Protein AF-V5FWV4-F1 (afdb_monomer_lite)

Sequence (213 aa):
VLIELHLHLWDCSIDYRPLHMPIRCAITVGNFSMSSHLSAQANTSTLRFIFEECGLFLSEKAPPRNGIASSAPVDLKRDYVNVIDLGLFELSLKTNDKKSGINPHIDLRASNDILNIHTCSDSGRALMQLITYFAEDGDIISSSPATSDKTPFSSPKHQVEQQLVNVEPQDVTNLSKSEHEYINAMLTDAMKENECEEGDPETFARGGAKLFF

Foldseek 3Di:
DPDKDKDKDAFDKDWAFFLPDLKTKMKTFGIKIWMWDDDPVQQKIKIKIKTAFMWIKMFSPQHHDPSHGGPDDDDRVPGIDTFKTFGMKMWMWMAHPDPDVVDDRIDIDIDGDDIDGDDDPVVVVVVVVVVVCVVVVGRVDDPPPDPPPDDPDDDDDDDDDDDDDDDDDDDPDDDDPVRVVVVVVVVVVVPDDPDDDDDDDDDDDDDDDDDDD

pLDDT: mean 77.79, std 21.33, range [33.94, 97.69]

Structure (mmCIF, N/CA/C/O backbone):
data_AF-V5FWV4-F1
#
_entry.id   AF-V5FWV4-F1
#
loop_
_atom_site.group_PDB
_atom_site.id
_atom_site.type_symbol
_atom_site.label_atom_id
_atom_site.label_alt_id
_atom_site.label_comp_id
_atom_site.label_asym_id
_atom_site.label_entity_id
_atom_site.label_seq_id
_atom_site.pdbx_PDB_ins_code
_atom_site.Cartn_x
_atom_site.Cartn_y
_atom_site.Cartn_z
_atom_site.occupancy
_atom_site.B_iso_or_equiv
_atom_site.auth_seq_id
_atom_site.auth_comp_id
_atom_site.auth_asym_id
_atom_site.auth_atom_id
_atom_site.pdbx_PDB_model_num
ATOM 1 N N . VAL A 1 1 ? -25.159 -2.610 18.674 1.00 59.97 1 VAL A N 1
ATOM 2 C CA . VAL A 1 1 ? -24.300 -2.015 17.627 1.00 59.97 1 VAL A CA 1
ATOM 3 C C . VAL A 1 1 ? -25.155 -1.019 16.872 1.00 59.97 1 VAL A C 1
ATOM 5 O O . VAL A 1 1 ? -26.288 -1.366 16.567 1.00 59.97 1 VAL A O 1
ATOM 8 N N . LEU A 1 2 ? -24.699 0.226 16.714 1.00 71.50 2 LEU A N 1
ATOM 9 C CA . LEU A 1 2 ? -25.531 1.300 16.141 1.00 71.50 2 LEU A CA 1
ATOM 10 C C . LEU A 1 2 ? -25.197 1.557 14.665 1.00 71.50 2 LEU A C 1
ATOM 12 O O . LEU A 1 2 ? -26.092 1.855 13.885 1.00 71.50 2 LEU A O 1
ATOM 16 N N . ILE A 1 3 ? -23.930 1.390 14.278 1.00 73.44 3 ILE A N 1
ATOM 17 C CA . ILE A 1 3 ? -23.463 1.485 12.892 1.00 73.44 3 ILE A CA 1
ATOM 18 C C . ILE A 1 3 ? -22.409 0.401 12.687 1.00 73.44 3 ILE A C 1
ATOM 20 O O . ILE A 1 3 ? -21.519 0.239 13.528 1.00 73.44 3 ILE A O 1
ATOM 24 N N . GLU A 1 4 ? -22.540 -0.330 11.585 1.00 84.50 4 GLU A N 1
ATOM 25 C CA . GLU A 1 4 ? -21.633 -1.392 11.175 1.00 84.50 4 GLU A CA 1
ATOM 26 C C . GLU A 1 4 ? -21.374 -1.240 9.671 1.00 84.50 4 GLU A C 1
ATOM 28 O O . GLU A 1 4 ? -22.303 -1.289 8.866 1.00 84.50 4 GLU A O 1
ATOM 33 N N . LEU A 1 5 ? -20.123 -0.972 9.300 1.00 89.50 5 LEU A N 1
ATOM 34 C CA . LEU A 1 5 ? -19.675 -0.949 7.906 1.00 89.50 5 LEU A CA 1
ATOM 35 C C . LEU A 1 5 ? -18.862 -2.214 7.681 1.00 89.50 5 LEU A C 1
ATOM 37 O O . LEU A 1 5 ? -17.920 -2.439 8.431 1.00 89.50 5 LEU A O 1
ATOM 41 N N . HIS A 1 6 ? -19.199 -2.984 6.651 1.00 93.19 6 HIS A N 1
ATOM 42 C CA . HIS A 1 6 ? -18.408 -4.117 6.178 1.00 93.19 6 HIS A CA 1
ATOM 43 C C . HIS A 1 6 ? -18.142 -3.948 4.694 1.00 93.19 6 HIS A C 1
ATOM 45 O O . HIS A 1 6 ? -19.075 -3.775 3.910 1.00 93.19 6 HIS A O 1
ATOM 51 N N . LEU A 1 7 ? -16.875 -3.993 4.312 1.00 95.56 7 LEU A N 1
ATOM 52 C CA . LEU A 1 7 ? -16.431 -3.945 2.930 1.00 95.56 7 LEU A CA 1
ATOM 53 C C . LEU A 1 7 ? -15.443 -5.079 2.717 1.00 95.56 7 LEU A C 1
ATOM 55 O O . LEU A 1 7 ? -14.545 -5.280 3.528 1.00 95.56 7 LEU A O 1
ATOM 59 N N . HIS A 1 8 ? -15.625 -5.801 1.620 1.00 96.62 8 HIS A N 1
ATOM 60 C CA . HIS A 1 8 ? -14.767 -6.905 1.237 1.00 96.62 8 HIS A CA 1
ATOM 61 C C . HIS A 1 8 ? -14.430 -6.767 -0.244 1.00 96.62 8 HIS A C 1
ATOM 63 O O . HIS A 1 8 ? -15.331 -6.600 -1.067 1.00 96.62 8 HIS A O 1
ATOM 69 N N . LEU A 1 9 ? -13.145 -6.809 -0.574 1.00 97.19 9 LEU A N 1
ATOM 70 C CA . LEU A 1 9 ? -12.633 -6.763 -1.936 1.00 97.19 9 LEU A CA 1
ATOM 71 C C . LEU A 1 9 ? -11.755 -7.989 -2.178 1.00 97.19 9 LEU A C 1
ATOM 73 O O . LEU A 1 9 ? -11.048 -8.437 -1.279 1.00 97.19 9 LEU A O 1
ATOM 77 N N . TRP A 1 10 ? -11.802 -8.506 -3.400 1.00 97.56 10 TRP A N 1
ATOM 78 C CA . TRP A 1 10 ? -11.008 -9.648 -3.846 1.00 97.56 10 TRP A CA 1
ATOM 79 C C . TRP A 1 10 ? -10.188 -9.246 -5.064 1.00 97.56 10 TRP A C 1
ATOM 81 O O . TRP A 1 10 ? -10.662 -8.440 -5.870 1.00 97.56 10 TRP A O 1
ATOM 91 N N . ASP A 1 11 ? -8.993 -9.818 -5.194 1.00 96.38 11 ASP A N 1
ATOM 92 C CA . ASP A 1 11 ? -8.126 -9.734 -6.374 1.00 96.38 11 ASP A CA 1
ATOM 93 C C . ASP A 1 11 ? -7.984 -8.304 -6.920 1.00 96.38 11 ASP A C 1
ATOM 95 O O . ASP A 1 11 ? -8.138 -8.026 -8.112 1.00 96.38 11 ASP A O 1
ATOM 99 N N . CYS A 1 12 ? -7.735 -7.361 -6.015 1.00 95.31 12 CYS A N 1
ATOM 100 C CA . CYS A 1 12 ? -7.631 -5.951 -6.345 1.00 95.31 12 CYS A CA 1
ATOM 101 C C . CYS A 1 12 ? -6.194 -5.561 -6.670 1.00 95.31 12 CYS A C 1
ATOM 103 O O . CYS A 1 12 ? -5.229 -6.113 -6.145 1.00 95.31 12 CYS A O 1
ATOM 105 N N . SER A 1 13 ? -6.049 -4.542 -7.511 1.00 94.94 13 SER A N 1
ATOM 106 C CA . SER A 1 13 ? -4.750 -3.948 -7.799 1.00 94.94 13 SER A CA 1
ATOM 107 C C . SER A 1 13 ? -4.841 -2.434 -7.881 1.00 94.94 13 SER A C 1
ATOM 109 O O . SER A 1 13 ? -5.783 -1.901 -8.468 1.00 94.94 13 SER A O 1
ATOM 111 N N . ILE A 1 14 ? -3.835 -1.752 -7.351 1.00 94.75 14 ILE A N 1
ATOM 112 C CA . ILE A 1 14 ? -3.673 -0.304 -7.419 1.00 94.75 14 ILE A CA 1
ATOM 113 C C . ILE A 1 14 ? -2.440 -0.031 -8.278 1.00 94.75 14 ILE A C 1
ATOM 115 O O . ILE A 1 14 ? -1.333 -0.394 -7.893 1.00 94.75 14 ILE A O 1
ATOM 119 N N . ASP A 1 15 ? -2.629 0.597 -9.437 1.00 92.81 15 ASP A N 1
ATOM 120 C CA . ASP A 1 15 ? -1.539 1.071 -10.298 1.00 92.81 15 ASP A CA 1
ATOM 121 C C . ASP A 1 15 ? -1.285 2.553 -10.011 1.00 92.81 15 ASP A C 1
ATOM 123 O O . ASP A 1 15 ? -2.127 3.409 -10.290 1.00 92.81 15 ASP A O 1
ATOM 127 N N . TYR A 1 16 ? -0.127 2.847 -9.429 1.00 93.25 16 TYR A N 1
ATOM 128 C CA . TYR A 1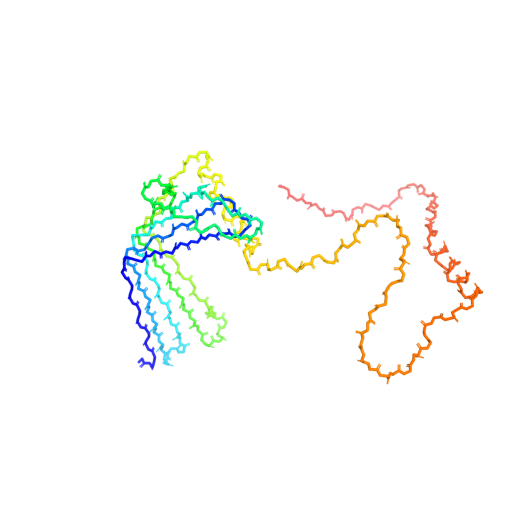 16 ? 0.313 4.188 -9.090 1.00 93.25 16 TYR A CA 1
ATOM 129 C C . TYR A 1 16 ? 1.467 4.628 -9.997 1.00 93.25 16 TYR A C 1
ATOM 131 O O . TYR A 1 16 ? 2.523 3.993 -10.084 1.00 93.25 16 TYR A O 1
ATOM 139 N N . ARG A 1 17 ? 1.261 5.759 -10.677 1.00 92.00 17 ARG A N 1
ATOM 140 C CA . ARG A 1 17 ? 2.204 6.345 -11.637 1.00 92.00 17 ARG A CA 1
ATOM 141 C C . ARG A 1 17 ? 2.580 7.763 -11.187 1.00 92.00 17 ARG A C 1
ATOM 143 O O . ARG A 1 17 ? 1.907 8.701 -11.613 1.00 92.00 17 ARG A O 1
ATOM 150 N N . PRO A 1 18 ? 3.624 7.910 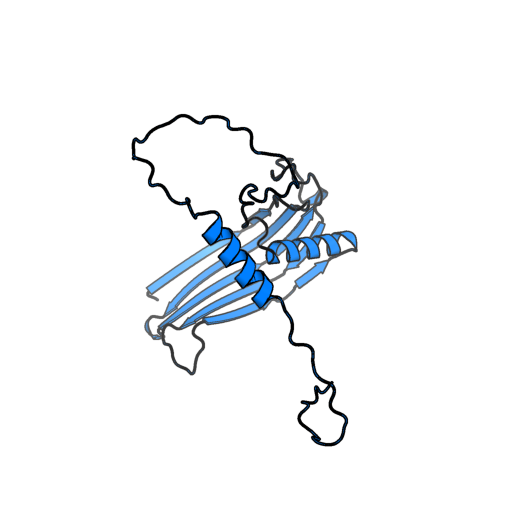-10.353 1.00 91.38 18 PRO A N 1
ATOM 151 C CA . PRO A 1 18 ? 4.125 9.205 -9.901 1.00 91.38 18 PRO A CA 1
ATOM 152 C C . PRO A 1 18 ? 4.351 10.200 -11.044 1.00 91.38 18 PRO A C 1
ATOM 154 O O . PRO A 1 18 ? 4.825 9.822 -12.123 1.00 91.38 18 PRO A O 1
ATOM 157 N N . LEU A 1 19 ? 4.074 11.483 -10.801 1.00 90.44 19 LEU A N 1
ATOM 158 C CA . LEU A 1 19 ? 4.294 12.549 -11.786 1.00 90.44 19 LEU A CA 1
ATOM 159 C C . LEU A 1 19 ? 5.750 13.025 -11.798 1.00 90.44 19 LEU A C 1
ATOM 161 O O . LEU A 1 19 ? 6.276 13.412 -12.847 1.00 90.44 19 LEU A O 1
ATOM 165 N N . HIS A 1 20 ? 6.408 12.965 -10.639 1.00 89.19 20 HIS A N 1
ATOM 166 C CA . HIS A 1 20 ? 7.731 13.554 -10.408 1.00 89.19 20 HIS A CA 1
ATOM 167 C C . HIS A 1 20 ? 8.843 12.522 -10.170 1.00 89.19 20 HIS A C 1
ATOM 169 O O . HIS A 1 20 ? 9.979 12.895 -9.884 1.00 89.19 20 HIS A O 1
ATOM 175 N N . MET A 1 21 ? 8.551 11.228 -10.328 1.00 89.44 21 MET A N 1
ATOM 176 C CA . MET A 1 21 ? 9.512 10.147 -10.107 1.00 89.44 21 MET A CA 1
ATOM 177 C C . MET A 1 21 ? 9.493 9.127 -11.256 1.00 89.44 21 MET A C 1
ATOM 179 O O . MET A 1 21 ? 8.418 8.707 -11.684 1.00 89.44 21 MET A O 1
ATOM 183 N N . PRO A 1 22 ? 10.658 8.669 -11.760 1.00 89.56 22 PRO A N 1
ATOM 184 C CA . PRO A 1 22 ? 10.742 7.708 -12.862 1.00 89.56 22 PRO A CA 1
ATOM 185 C C . PRO A 1 22 ? 10.522 6.244 -12.445 1.00 89.56 22 PRO A C 1
ATOM 187 O O . PRO A 1 22 ? 11.109 5.343 -13.037 1.00 89.56 22 PRO A O 1
ATOM 190 N N . ILE A 1 23 ? 9.678 5.999 -11.442 1.00 91.56 23 ILE A N 1
ATOM 191 C CA . ILE A 1 23 ? 9.336 4.662 -10.942 1.00 91.56 23 ILE A CA 1
ATOM 192 C C . ILE A 1 23 ? 7.818 4.546 -10.923 1.00 91.56 23 ILE A C 1
ATOM 194 O O . ILE A 1 23 ? 7.141 5.421 -10.401 1.00 91.56 23 ILE A O 1
ATOM 198 N N . ARG A 1 24 ? 7.284 3.458 -11.472 1.00 92.56 24 ARG A N 1
ATOM 199 C CA . ARG A 1 24 ? 5.890 3.048 -11.311 1.00 92.56 24 ARG A CA 1
ATOM 200 C C . ARG A 1 24 ? 5.778 2.056 -10.171 1.00 92.56 24 ARG A C 1
ATOM 202 O O . ARG A 1 24 ? 6.657 1.215 -9.986 1.00 92.56 24 ARG A O 1
ATOM 209 N N . CYS A 1 25 ? 4.665 2.131 -9.466 1.00 94.25 25 CYS A N 1
ATOM 210 C CA . CYS A 1 25 ? 4.330 1.269 -8.352 1.00 94.25 25 CYS A CA 1
ATOM 211 C C . CYS A 1 25 ? 3.020 0.555 -8.677 1.00 94.25 25 CYS A C 1
ATOM 213 O O . CYS A 1 25 ? 2.062 1.186 -9.105 1.00 94.25 25 CYS A O 1
ATOM 215 N N . ALA A 1 26 ? 2.972 -0.754 -8.480 1.00 95.69 26 ALA A N 1
ATOM 216 C CA . ALA A 1 26 ? 1.726 -1.497 -8.505 1.00 95.69 26 ALA A CA 1
ATOM 217 C C . ALA A 1 26 ? 1.594 -2.282 -7.203 1.00 95.69 26 ALA A C 1
ATOM 219 O O . ALA A 1 26 ? 2.529 -2.968 -6.792 1.00 95.69 26 ALA A O 1
ATOM 220 N N . ILE A 1 27 ? 0.440 -2.172 -6.557 1.00 96.94 27 ILE A N 1
ATOM 221 C CA . ILE A 1 27 ? 0.096 -2.951 -5.370 1.00 96.94 27 ILE A CA 1
ATOM 222 C C . ILE A 1 27 ? -0.961 -3.961 -5.779 1.00 96.94 27 ILE A C 1
ATOM 224 O O . ILE A 1 27 ? -1.973 -3.575 -6.356 1.00 96.94 27 ILE A O 1
ATOM 228 N N . THR A 1 28 ? -0.751 -5.234 -5.476 1.00 97.06 28 THR A N 1
ATOM 229 C CA . THR A 1 28 ? -1.788 -6.265 -5.577 1.00 97.06 28 THR A CA 1
ATOM 230 C C . THR A 1 28 ? -2.264 -6.631 -4.185 1.00 97.06 28 THR A C 1
ATOM 232 O O . THR A 1 28 ? -1.463 -6.654 -3.255 1.00 97.06 28 THR A O 1
ATOM 235 N N . VAL A 1 29 ? -3.553 -6.915 -4.051 1.00 97.62 29 VAL A N 1
ATOM 236 C CA . VAL A 1 29 ? -4.191 -7.331 -2.804 1.00 97.62 29 VAL A CA 1
ATOM 237 C C . VAL A 1 29 ? -5.111 -8.498 -3.129 1.00 97.62 29 VAL A C 1
ATOM 239 O O . VAL A 1 29 ? -6.114 -8.304 -3.820 1.00 97.62 29 VAL A O 1
ATOM 242 N N . GLY A 1 30 ? -4.765 -9.699 -2.663 1.00 97.50 30 GLY A N 1
ATOM 243 C CA . GLY A 1 30 ? -5.595 -10.887 -2.869 1.00 97.50 30 GLY A CA 1
ATOM 244 C C . GLY A 1 30 ? -6.926 -10.759 -2.135 1.00 97.50 30 GLY A C 1
ATOM 245 O O . GLY A 1 30 ? -7.994 -10.883 -2.736 1.00 97.50 30 GLY A O 1
ATOM 246 N N . ASN A 1 31 ? -6.870 -10.404 -0.851 1.00 97.38 31 ASN A N 1
ATOM 247 C CA . ASN A 1 31 ? -8.062 -10.184 -0.046 1.00 97.38 31 ASN A CA 1
ATOM 248 C C . ASN A 1 31 ? -7.945 -8.914 0.804 1.00 97.38 31 ASN A C 1
ATOM 250 O O . ASN A 1 31 ? -6.949 -8.694 1.493 1.00 97.38 31 ASN A O 1
ATOM 254 N N . PHE A 1 32 ? -8.977 -8.074 0.769 1.00 97.69 32 PHE A N 1
ATOM 255 C CA . PHE A 1 32 ? -9.098 -6.918 1.644 1.00 97.69 32 PHE A CA 1
ATOM 256 C C . PHE A 1 32 ? -10.448 -6.908 2.341 1.00 97.69 32 PHE A C 1
ATOM 258 O O . PHE A 1 32 ? -11.494 -6.903 1.694 1.00 97.69 32 PHE A O 1
ATOM 265 N N . SER A 1 33 ? -10.423 -6.801 3.664 1.00 97.12 33 SER A N 1
ATOM 266 C CA . SER A 1 33 ? -11.616 -6.650 4.486 1.00 97.12 33 SER A CA 1
ATOM 267 C C . SER A 1 33 ? -11.497 -5.427 5.382 1.00 97.12 33 SER A C 1
ATOM 269 O O . SER A 1 33 ? -10.488 -5.221 6.055 1.00 97.12 33 SER A O 1
ATOM 271 N N . MET A 1 34 ? -12.549 -4.618 5.418 1.00 96.50 34 MET A N 1
ATOM 272 C CA . MET A 1 34 ? -12.692 -3.487 6.323 1.00 96.50 34 MET A CA 1
ATOM 273 C C . MET A 1 34 ? -13.998 -3.629 7.099 1.00 96.50 34 MET A C 1
ATOM 275 O O . MET A 1 34 ? -15.067 -3.762 6.506 1.00 96.50 34 MET A O 1
ATOM 279 N N . SER A 1 35 ? -13.917 -3.538 8.424 1.00 95.44 35 SER A N 1
ATOM 280 C CA . SER A 1 35 ? -15.067 -3.630 9.323 1.00 95.44 35 SER A CA 1
ATOM 281 C C . SER A 1 35 ? -15.063 -2.507 10.360 1.00 95.44 35 SER A C 1
ATOM 283 O O . SER A 1 35 ? -14.019 -2.163 10.910 1.00 95.44 35 SER A O 1
ATOM 285 N N . SER A 1 36 ? -16.227 -1.920 10.636 1.00 94.19 36 SER A N 1
ATOM 286 C CA . SER A 1 36 ? -16.417 -0.891 11.665 1.00 94.19 36 SER A CA 1
ATOM 287 C C . SER A 1 36 ? -17.407 -1.365 12.718 1.00 94.19 36 SER A C 1
ATOM 289 O O . SER A 1 36 ? -18.493 -1.828 12.382 1.00 94.19 36 SER A O 1
ATOM 291 N N . HIS A 1 37 ? -17.054 -1.205 13.989 1.00 89.81 37 HIS A N 1
ATOM 292 C CA . HIS A 1 37 ? -17.896 -1.516 15.134 1.00 89.81 37 HIS A CA 1
ATOM 293 C C . HIS A 1 37 ? -18.013 -0.290 16.042 1.00 89.81 37 HIS A C 1
ATOM 295 O O . HIS A 1 37 ? -17.044 0.121 16.685 1.00 89.81 37 HIS A O 1
ATOM 301 N N . LEU A 1 38 ? -19.231 0.239 16.183 1.00 89.88 38 LEU A N 1
ATOM 302 C CA . LEU A 1 38 ? -19.539 1.297 17.148 1.00 89.88 38 LEU A CA 1
ATOM 303 C C . LEU A 1 38 ? -20.250 0.745 18.394 1.00 89.88 38 LEU A C 1
ATOM 305 O O . LEU A 1 38 ? -21.381 0.247 18.321 1.00 89.88 38 LEU A O 1
ATOM 309 N N . SER A 1 39 ? -19.607 0.889 19.557 1.00 85.88 39 SER A N 1
ATOM 310 C CA . SER A 1 39 ? -20.170 0.530 20.861 1.00 85.88 39 SER A CA 1
ATOM 311 C C . SER A 1 39 ? -20.612 1.775 21.626 1.00 85.88 39 SER A C 1
ATOM 313 O O . SER A 1 39 ? -19.804 2.478 22.236 1.00 85.88 39 SER A O 1
ATOM 315 N N . ALA A 1 40 ? -21.925 2.020 21.630 1.00 81.25 40 ALA A N 1
ATOM 316 C CA . ALA A 1 40 ? -22.533 3.137 22.351 1.00 81.25 40 ALA A CA 1
ATOM 317 C C . ALA A 1 40 ? -22.379 3.012 23.876 1.00 81.25 40 ALA A C 1
ATOM 319 O O . ALA A 1 40 ? -22.232 4.012 24.561 1.00 81.25 40 ALA A O 1
ATOM 320 N N . GLN A 1 41 ? -22.368 1.790 24.420 1.00 81.25 41 GLN A N 1
ATOM 321 C CA . GLN A 1 41 ? -22.210 1.571 25.862 1.00 81.25 41 GLN A CA 1
ATOM 322 C C . GLN A 1 41 ? -20.784 1.880 26.336 1.00 81.25 41 GLN A C 1
ATOM 324 O O . GLN A 1 41 ? -20.586 2.414 27.427 1.00 81.25 41 GLN A O 1
ATOM 329 N N . ALA A 1 42 ? -19.787 1.544 25.514 1.00 81.31 42 ALA A N 1
ATOM 330 C CA . ALA A 1 42 ? -18.386 1.797 25.823 1.00 81.31 42 ALA A CA 1
ATOM 331 C C . ALA A 1 42 ? -17.915 3.198 25.392 1.00 81.31 42 ALA A C 1
ATOM 333 O O . ALA A 1 42 ? -16.813 3.586 25.770 1.00 81.31 42 ALA A O 1
ATOM 334 N N . ASN A 1 43 ? -18.722 3.963 24.641 1.00 85.44 43 ASN A N 1
ATOM 335 C CA . ASN A 1 43 ? -18.306 5.192 23.951 1.00 85.44 43 ASN A CA 1
ATOM 336 C C . ASN A 1 43 ? -17.036 4.983 23.100 1.00 85.44 43 ASN A C 1
ATOM 338 O O . ASN A 1 43 ? -16.151 5.839 23.047 1.00 85.44 43 ASN A O 1
ATOM 342 N N . THR A 1 44 ? -16.927 3.817 22.456 1.00 88.44 44 THR A N 1
ATOM 343 C CA . THR A 1 44 ? -15.773 3.468 21.620 1.00 88.44 44 THR A CA 1
ATOM 344 C C . THR A 1 44 ? -16.198 3.089 20.216 1.00 88.44 44 THR A C 1
ATOM 346 O O . THR A 1 44 ? -17.161 2.340 20.036 1.00 88.44 44 THR A O 1
ATOM 349 N N . SER A 1 45 ? -15.416 3.535 19.241 1.00 91.50 45 SER A N 1
ATOM 350 C CA . SER A 1 45 ? -15.477 3.081 17.854 1.00 91.50 45 SER A CA 1
ATOM 351 C C . SER A 1 45 ? -14.248 2.233 17.551 1.00 91.50 45 SER A C 1
ATOM 353 O O . SER A 1 45 ? -13.170 2.507 18.077 1.00 91.50 45 SER A O 1
ATOM 355 N N . THR A 1 46 ? -14.386 1.179 16.758 1.00 93.00 46 THR A N 1
ATOM 356 C CA . THR A 1 46 ? -13.266 0.348 16.305 1.00 93.00 46 THR A CA 1
ATOM 357 C C . THR A 1 46 ? -13.390 0.107 14.813 1.00 93.00 46 THR A C 1
ATOM 359 O O . THR A 1 46 ? -14.421 -0.375 14.360 1.00 93.00 46 THR A O 1
ATOM 362 N N . LEU A 1 47 ? -12.346 0.437 14.062 1.00 95.31 47 LEU A N 1
ATOM 363 C CA . LEU A 1 47 ? -12.227 0.201 12.631 1.00 95.31 47 LEU A CA 1
ATOM 364 C C . LEU A 1 47 ? -11.084 -0.788 12.408 1.00 95.31 47 LEU A C 1
ATOM 366 O O . LEU A 1 47 ? -9.968 -0.543 12.856 1.00 95.31 47 LEU A O 1
ATOM 370 N N . ARG A 1 48 ? -11.363 -1.912 11.756 1.00 95.62 48 ARG A N 1
ATOM 371 C CA . ARG A 1 48 ? -10.405 -2.991 11.518 1.00 95.62 48 ARG A CA 1
ATOM 372 C C . ARG A 1 48 ? -10.249 -3.217 10.024 1.00 95.62 48 ARG A C 1
ATOM 374 O O . ARG A 1 48 ? -11.242 -3.392 9.324 1.00 95.62 48 ARG A O 1
ATOM 381 N N . PHE A 1 49 ? -9.007 -3.252 9.574 1.00 97.44 49 PHE A N 1
ATOM 382 C CA . PHE A 1 49 ? -8.592 -3.563 8.217 1.00 97.44 49 PHE A CA 1
ATOM 383 C C . PHE A 1 49 ? -7.781 -4.851 8.237 1.00 97.44 49 PHE A C 1
ATOM 385 O O . PHE A 1 49 ? -6.949 -5.044 9.124 1.00 97.44 49 PHE A O 1
ATOM 392 N N . ILE A 1 50 ? -8.020 -5.715 7.263 1.00 97.44 50 ILE A N 1
ATOM 393 C CA . ILE A 1 50 ? -7.272 -6.945 7.039 1.00 97.44 50 ILE A CA 1
ATOM 394 C C . ILE A 1 50 ? -6.876 -6.960 5.571 1.00 97.44 50 ILE A C 1
ATOM 396 O O . ILE A 1 50 ? -7.725 -6.781 4.700 1.00 97.44 50 ILE A O 1
ATOM 400 N N . PHE A 1 51 ? -5.592 -7.156 5.327 1.00 97.69 51 PHE A N 1
ATOM 401 C CA . PHE A 1 51 ? -4.997 -7.301 4.013 1.00 97.69 51 PHE A CA 1
ATOM 402 C C . PHE A 1 51 ? -4.326 -8.670 3.955 1.00 97.69 51 PHE A C 1
ATOM 404 O O . PHE A 1 51 ? -3.509 -8.979 4.825 1.00 97.69 51 PHE A O 1
ATOM 411 N N . GLU A 1 52 ? -4.660 -9.473 2.952 1.00 97.31 52 GLU A N 1
ATOM 412 C CA . GLU A 1 52 ? -4.073 -10.793 2.728 1.00 97.31 52 GLU A CA 1
ATOM 413 C C . GLU A 1 52 ? -3.474 -10.872 1.323 1.00 97.31 52 GLU A C 1
ATOM 415 O O . GLU A 1 52 ? -4.045 -10.337 0.366 1.00 97.31 52 GLU A O 1
ATOM 420 N N . GLU A 1 53 ? -2.342 -11.569 1.217 1.00 96.69 53 GLU A N 1
ATOM 421 C CA . GLU A 1 53 ? -1.646 -11.854 -0.042 1.00 96.69 53 GLU A CA 1
ATOM 422 C C . GLU A 1 53 ? -1.356 -10.568 -0.836 1.00 96.69 53 GLU A C 1
ATOM 424 O O . GLU A 1 53 ? -1.781 -10.378 -1.981 1.00 96.69 53 GLU A O 1
ATOM 429 N N . CYS A 1 54 ? -0.658 -9.636 -0.188 1.00 97.38 54 CYS A N 1
ATOM 430 C CA . CYS A 1 54 ? -0.319 -8.344 -0.765 1.00 97.38 54 CYS A CA 1
ATOM 431 C C . CYS A 1 54 ? 1.069 -8.353 -1.403 1.00 97.38 54 CYS A C 1
ATOM 433 O O . CYS A 1 54 ? 2.028 -8.848 -0.820 1.00 97.38 54 CYS A O 1
ATOM 435 N N . GLY A 1 55 ? 1.205 -7.704 -2.557 1.00 96.88 55 GLY A N 1
ATOM 436 C CA . GLY A 1 55 ? 2.487 -7.545 -3.242 1.00 96.88 55 GLY A CA 1
ATOM 437 C C . GLY A 1 55 ? 2.736 -6.103 -3.665 1.00 96.88 55 GLY A C 1
ATOM 438 O O . GLY A 1 55 ? 1.831 -5.453 -4.182 1.00 96.88 55 GLY A O 1
ATOM 439 N N . LEU A 1 56 ? 3.962 -5.609 -3.481 1.00 97.44 56 LEU A N 1
ATOM 440 C CA . LEU A 1 56 ? 4.444 -4.341 -4.028 1.00 97.44 56 LEU A CA 1
ATOM 441 C C . LEU A 1 56 ? 5.405 -4.612 -5.178 1.00 97.44 56 LEU A C 1
ATOM 443 O O . LEU A 1 56 ? 6.445 -5.253 -5.017 1.00 97.44 56 LEU A O 1
ATOM 447 N N . PHE A 1 57 ? 5.087 -4.036 -6.324 1.00 97.06 57 PHE A N 1
ATOM 448 C CA . PHE A 1 57 ? 5.817 -4.203 -7.562 1.00 97.06 57 PHE A CA 1
ATOM 449 C C . PHE A 1 57 ? 6.333 -2.852 -8.037 1.00 97.06 57 PHE A C 1
ATOM 451 O O . PHE A 1 57 ? 5.573 -1.887 -8.113 1.00 97.06 57 PHE A O 1
ATOM 458 N N . LEU A 1 58 ? 7.609 -2.788 -8.416 1.00 96.25 58 LEU A N 1
ATOM 459 C CA . LEU A 1 58 ? 8.229 -1.578 -8.958 1.00 96.25 58 LEU A CA 1
ATOM 460 C C . LEU A 1 58 ? 8.657 -1.776 -10.409 1.00 96.25 58 LEU A C 1
ATOM 462 O O . LEU A 1 58 ? 9.113 -2.854 -10.791 1.00 96.25 58 LEU A O 1
ATOM 466 N N . SER A 1 59 ? 8.546 -0.719 -11.209 1.00 94.00 59 SER A N 1
ATOM 467 C CA . SER A 1 59 ? 9.031 -0.694 -12.588 1.00 94.00 59 SER A CA 1
ATOM 468 C C . SER A 1 59 ? 9.632 0.659 -12.940 1.00 94.00 59 SER A C 1
ATOM 470 O O . SER A 1 59 ? 9.028 1.695 -12.692 1.00 94.00 59 SER A O 1
ATOM 472 N N . GLU A 1 60 ? 10.788 0.663 -13.596 1.00 91.19 60 GLU A N 1
ATOM 473 C CA . GLU A 1 60 ? 11.373 1.871 -14.200 1.00 91.19 60 GLU A CA 1
ATOM 474 C C . GLU A 1 60 ? 10.931 2.051 -15.671 1.00 91.19 60 GLU A C 1
ATOM 476 O O . GLU A 1 60 ? 11.453 2.891 -16.410 1.00 91.19 60 GLU A O 1
ATOM 481 N N . LYS A 1 61 ? 9.977 1.239 -16.156 1.00 86.00 61 LYS A N 1
ATOM 482 C CA . LYS A 1 61 ? 9.506 1.313 -17.542 1.00 86.00 61 LYS A CA 1
ATOM 483 C C . LYS A 1 61 ? 8.608 2.522 -17.763 1.00 86.00 61 LYS A C 1
ATOM 485 O O . LYS A 1 61 ? 7.714 2.827 -16.977 1.00 86.00 61 LYS A O 1
ATOM 490 N N . ALA A 1 62 ? 8.807 3.148 -18.923 1.00 82.88 62 ALA A N 1
ATOM 491 C CA . ALA A 1 62 ? 7.998 4.254 -19.417 1.00 82.88 62 ALA A CA 1
ATOM 492 C C . ALA A 1 62 ? 7.800 5.354 -18.347 1.00 82.88 62 ALA A C 1
ATOM 494 O O . ALA A 1 62 ? 6.670 5.543 -17.882 1.00 82.88 62 ALA A O 1
ATOM 495 N N . PRO A 1 63 ? 8.886 6.062 -17.970 1.00 85.00 63 PRO A N 1
ATOM 496 C CA . PRO A 1 63 ? 8.857 7.109 -16.951 1.00 85.00 63 PRO A CA 1
ATOM 497 C C . PRO A 1 63 ? 7.938 8.276 -17.355 1.00 85.00 63 PRO A C 1
ATOM 499 O O . PRO A 1 63 ? 7.645 8.439 -18.550 1.00 85.00 63 PRO A O 1
ATOM 502 N N . PRO A 1 64 ? 7.478 9.091 -16.387 1.00 85.38 64 PRO A N 1
ATOM 503 C CA . PRO A 1 64 ? 6.713 10.297 -16.667 1.00 85.38 64 PRO A CA 1
ATOM 504 C C . PRO A 1 64 ? 7.533 11.279 -17.513 1.00 85.38 64 PRO A C 1
ATOM 506 O O . PRO A 1 64 ? 8.767 11.265 -17.517 1.00 85.38 64 PRO A O 1
ATOM 509 N N . ARG A 1 65 ? 6.837 12.137 -18.262 1.00 83.00 65 ARG A N 1
ATOM 510 C CA . ARG A 1 65 ? 7.451 13.164 -19.117 1.00 83.00 65 ARG A CA 1
ATOM 511 C C . ARG A 1 65 ? 6.840 14.516 -18.803 1.00 83.00 65 ARG A C 1
ATOM 513 O O . ARG A 1 65 ? 5.628 14.660 -18.888 1.00 83.00 65 ARG A O 1
ATOM 520 N N . ASN A 1 66 ? 7.676 15.500 -18.478 1.00 83.38 66 ASN A N 1
ATOM 521 C CA . ASN A 1 66 ? 7.254 16.873 -18.177 1.00 83.38 66 ASN A CA 1
ATOM 522 C C . ASN A 1 66 ? 6.142 16.950 -17.107 1.00 83.38 66 ASN A C 1
ATOM 524 O O . ASN A 1 66 ? 5.185 17.697 -17.272 1.00 83.38 66 ASN A O 1
ATOM 528 N N . GLY A 1 67 ? 6.235 16.138 -16.046 1.00 80.88 67 GLY A N 1
ATOM 529 C CA . GLY A 1 67 ? 5.216 16.084 -14.988 1.00 80.88 67 GLY A CA 1
ATOM 530 C C . GLY A 1 67 ? 3.916 15.378 -15.386 1.00 80.88 67 GLY A C 1
ATOM 531 O O . GLY A 1 67 ? 2.940 15.440 -14.651 1.00 80.88 67 GLY A O 1
ATOM 532 N N . ILE A 1 68 ? 3.878 14.710 -16.543 1.00 83.25 68 ILE A N 1
ATOM 533 C CA . ILE A 1 68 ? 2.726 13.930 -16.999 1.00 83.25 68 ILE A CA 1
ATOM 534 C C . ILE A 1 68 ? 3.028 12.447 -16.791 1.00 83.25 68 ILE A C 1
ATOM 536 O O . ILE A 1 68 ? 4.004 11.919 -17.342 1.00 83.25 68 ILE A O 1
ATOM 540 N N . ALA A 1 69 ? 2.164 11.766 -16.032 1.00 84.62 69 ALA A N 1
ATOM 541 C CA . ALA A 1 69 ? 2.211 10.319 -15.869 1.00 84.62 69 ALA A CA 1
ATOM 542 C C . ALA A 1 69 ? 2.148 9.622 -17.232 1.00 84.62 69 ALA A C 1
ATOM 544 O O . ALA A 1 69 ? 1.345 9.949 -18.109 1.00 84.62 69 ALA A O 1
ATOM 545 N N . SER A 1 70 ? 2.996 8.619 -17.418 1.00 85.06 70 SER A N 1
ATOM 546 C CA . SER A 1 70 ? 3.033 7.898 -18.681 1.00 85.06 70 SER A CA 1
ATOM 547 C C . SER A 1 70 ? 1.829 6.963 -18.823 1.00 85.06 70 SER A C 1
ATOM 549 O O . SER A 1 70 ? 1.540 6.144 -17.951 1.00 85.06 70 SER A O 1
ATOM 551 N N . SER A 1 71 ? 1.138 7.055 -19.961 1.00 85.00 71 SER A N 1
ATOM 552 C CA . SER A 1 71 ? -0.016 6.207 -20.299 1.00 85.00 71 SER A CA 1
ATOM 553 C C . SER A 1 71 ? 0.389 4.873 -20.949 1.00 85.00 71 SER A C 1
ATOM 555 O O . SER A 1 71 ? -0.459 4.023 -21.200 1.00 85.00 71 SER A O 1
ATOM 557 N N . ALA A 1 72 ? 1.688 4.658 -21.201 1.00 85.62 72 ALA A N 1
ATOM 558 C CA . ALA A 1 72 ? 2.159 3.465 -21.901 1.00 85.62 72 ALA A CA 1
ATOM 559 C C . ALA A 1 72 ? 1.701 2.169 -21.199 1.00 85.62 72 ALA A C 1
ATOM 561 O O . ALA A 1 72 ? 1.809 2.095 -19.963 1.00 85.62 72 ALA A O 1
ATOM 562 N N . PRO A 1 73 ? 1.216 1.170 -21.966 1.00 82.94 73 PRO A N 1
ATOM 563 C CA . PRO A 1 73 ? 0.833 -0.120 -21.417 1.00 82.94 73 PRO A CA 1
ATOM 564 C C . PRO A 1 73 ? 2.073 -0.824 -20.870 1.00 82.94 73 PRO A C 1
ATOM 566 O O . PRO A 1 73 ? 3.143 -0.778 -21.478 1.00 82.94 73 PRO A O 1
ATOM 569 N N . VAL A 1 74 ? 1.915 -1.453 -19.714 1.00 83.81 74 VAL A N 1
ATOM 570 C CA . VAL A 1 74 ? 2.958 -2.208 -19.018 1.00 83.81 74 VAL A CA 1
ATOM 571 C C . VAL A 1 74 ? 2.357 -3.513 -18.519 1.00 83.81 74 VAL A C 1
ATOM 573 O O . VAL A 1 74 ? 1.186 -3.556 -18.142 1.00 83.81 74 VAL A O 1
ATOM 576 N N . ASP A 1 75 ? 3.146 -4.578 -18.557 1.00 88.31 75 ASP A N 1
ATOM 577 C CA . ASP A 1 75 ? 2.748 -5.910 -18.116 1.00 88.31 75 ASP A CA 1
ATOM 578 C C . ASP A 1 75 ? 3.352 -6.189 -16.734 1.00 88.31 75 ASP A C 1
ATOM 580 O O . ASP A 1 75 ? 4.573 -6.225 -16.579 1.00 88.31 75 ASP A O 1
ATOM 584 N N . LEU A 1 76 ? 2.505 -6.419 -15.726 1.00 87.25 76 LEU A N 1
ATOM 585 C CA . LEU A 1 76 ? 2.944 -6.645 -14.345 1.00 87.25 76 LEU A CA 1
ATOM 586 C C . LEU A 1 76 ? 3.913 -7.833 -14.208 1.00 87.25 76 LEU A C 1
ATOM 588 O O . LEU A 1 76 ? 4.819 -7.792 -13.384 1.00 87.25 76 LEU A O 1
ATOM 592 N N . LYS A 1 77 ? 3.769 -8.882 -15.027 1.00 89.00 77 LYS A N 1
ATOM 593 C CA . LYS A 1 77 ? 4.628 -10.075 -14.957 1.00 89.00 77 LYS A CA 1
ATOM 594 C C . LYS A 1 77 ? 5.986 -9.868 -15.617 1.00 89.00 77 LYS A C 1
ATOM 596 O O . LYS A 1 77 ? 6.930 -10.581 -15.293 1.00 89.00 77 LYS A O 1
ATOM 601 N N . ARG A 1 78 ? 6.072 -8.966 -16.597 1.00 91.44 78 ARG A N 1
ATOM 602 C CA . ARG A 1 78 ? 7.268 -8.799 -17.439 1.00 91.44 78 ARG A CA 1
ATOM 603 C C . ARG A 1 78 ? 8.060 -7.544 -17.118 1.00 91.44 78 ARG A C 1
ATOM 605 O O . ARG A 1 78 ? 9.281 -7.555 -17.237 1.00 91.44 78 ARG A O 1
ATOM 612 N N . ASP A 1 79 ? 7.361 -6.471 -16.774 1.00 92.62 79 ASP A N 1
ATOM 613 C CA . ASP A 1 79 ? 7.927 -5.131 -16.666 1.00 92.62 79 ASP A CA 1
ATOM 614 C C . ASP A 1 79 ? 8.167 -4.698 -15.219 1.00 92.62 79 ASP A C 1
ATOM 616 O O . ASP A 1 79 ? 8.853 -3.695 -15.008 1.00 92.62 79 ASP A O 1
ATOM 620 N N . TYR A 1 80 ? 7.633 -5.428 -14.237 1.00 94.62 80 TYR A N 1
ATOM 621 C CA . TYR A 1 80 ? 7.779 -5.112 -12.821 1.00 94.62 80 TYR A CA 1
ATOM 622 C C . TYR A 1 80 ? 8.578 -6.171 -12.061 1.00 94.62 80 TYR A C 1
ATOM 624 O O . TYR A 1 80 ? 8.598 -7.350 -12.410 1.00 94.62 80 TYR A O 1
ATOM 632 N N . VAL A 1 81 ? 9.199 -5.731 -10.970 1.00 96.00 81 VAL A N 1
ATOM 633 C CA . VAL A 1 81 ? 9.879 -6.577 -9.989 1.00 96.00 81 VAL A CA 1
ATOM 634 C C . VAL A 1 81 ? 9.112 -6.498 -8.674 1.00 96.00 81 VAL A C 1
ATOM 636 O O . VAL A 1 81 ? 8.862 -5.398 -8.182 1.00 96.00 81 VAL A O 1
ATOM 639 N N . ASN A 1 82 ? 8.744 -7.649 -8.104 1.00 96.25 82 ASN A N 1
ATOM 640 C CA . ASN A 1 82 ? 8.195 -7.709 -6.749 1.00 96.25 82 ASN A CA 1
ATOM 641 C C . ASN A 1 82 ? 9.309 -7.382 -5.746 1.00 96.25 82 ASN A C 1
ATOM 643 O O . ASN A 1 82 ? 10.346 -8.045 -5.743 1.00 96.25 82 ASN A O 1
ATOM 647 N N . VAL A 1 83 ? 9.088 -6.357 -4.925 1.00 97.69 83 VAL A N 1
ATOM 648 C CA . VAL A 1 83 ? 10.030 -5.918 -3.890 1.00 97.69 83 VAL A CA 1
ATOM 649 C C . VAL A 1 83 ? 9.521 -6.135 -2.472 1.00 97.69 83 VAL A C 1
ATOM 651 O O . VAL A 1 83 ? 10.345 -6.222 -1.563 1.00 97.69 83 VAL A O 1
ATOM 654 N N . ILE A 1 84 ? 8.204 -6.218 -2.271 1.00 97.44 84 ILE A N 1
ATOM 655 C CA . ILE A 1 84 ? 7.593 -6.536 -0.979 1.00 97.44 84 ILE A CA 1
ATOM 656 C C . ILE A 1 84 ? 6.490 -7.559 -1.205 1.00 97.44 84 ILE A C 1
ATOM 658 O O . ILE A 1 84 ? 5.602 -7.342 -2.024 1.00 97.44 84 ILE A O 1
ATOM 662 N N . ASP A 1 85 ? 6.526 -8.625 -0.424 1.00 97.00 85 ASP A N 1
ATOM 663 C CA . ASP A 1 85 ? 5.493 -9.646 -0.352 1.00 97.00 85 ASP A CA 1
ATOM 664 C C . ASP A 1 85 ? 5.004 -9.744 1.099 1.00 97.00 85 ASP A C 1
ATOM 666 O O . ASP A 1 85 ? 5.799 -9.821 2.040 1.00 97.00 85 ASP A O 1
ATOM 670 N N . LEU A 1 86 ? 3.695 -9.643 1.291 1.00 97.00 86 LEU A N 1
ATOM 671 C CA . LEU A 1 86 ? 3.046 -9.512 2.587 1.00 97.00 86 LEU A CA 1
ATOM 672 C C . LEU A 1 86 ? 1.948 -10.569 2.708 1.00 97.00 86 LEU A C 1
ATOM 674 O O . LEU A 1 86 ? 1.045 -10.639 1.879 1.00 97.00 86 LEU A O 1
ATOM 678 N N . GLY A 1 87 ? 2.029 -11.373 3.769 1.00 96.75 87 GLY A N 1
ATOM 679 C CA . GLY A 1 87 ? 1.104 -12.479 4.015 1.00 96.75 87 GLY A CA 1
ATOM 680 C C . GLY A 1 87 ? -0.238 -12.006 4.564 1.00 96.75 87 GLY A C 1
ATOM 681 O O . GLY A 1 87 ? -1.219 -11.946 3.834 1.00 96.75 87 GLY A O 1
ATOM 682 N N . LEU A 1 88 ? -0.276 -11.665 5.853 1.00 96.88 88 LEU A N 1
ATOM 683 C CA . LEU A 1 88 ? -1.469 -11.187 6.555 1.00 96.88 88 LEU A CA 1
ATOM 684 C C . LEU A 1 88 ? -1.110 -9.939 7.355 1.00 96.88 88 LEU A C 1
ATOM 686 O O . LEU A 1 88 ? -0.325 -10.019 8.298 1.00 96.88 88 LEU A O 1
ATOM 690 N N . PHE A 1 89 ? -1.727 -8.809 7.023 1.00 97.44 89 PHE A N 1
ATOM 691 C CA . PHE A 1 89 ? -1.589 -7.558 7.756 1.00 97.44 89 PHE A CA 1
ATOM 692 C C . PHE A 1 89 ? -2.935 -7.108 8.305 1.00 97.44 89 PHE A C 1
ATOM 694 O O . PHE A 1 89 ? -3.892 -6.883 7.567 1.00 97.44 89 PHE A O 1
ATOM 701 N N . GLU A 1 90 ? -2.993 -6.949 9.620 1.00 97.38 90 GLU A N 1
ATOM 702 C CA . GLU A 1 90 ? -4.149 -6.431 10.332 1.00 97.38 90 GLU A CA 1
ATOM 703 C C . GLU A 1 90 ? -3.823 -5.053 10.909 1.00 97.38 90 GLU A C 1
ATOM 705 O O . GLU A 1 90 ? -2.813 -4.873 11.589 1.00 97.38 90 GLU A O 1
ATOM 710 N N . LEU A 1 91 ? -4.722 -4.096 10.690 1.00 97.25 91 LEU A N 1
ATOM 711 C CA . LEU A 1 91 ? -4.695 -2.774 11.303 1.00 97.25 91 LEU A CA 1
ATOM 712 C C . LEU A 1 91 ? -6.012 -2.538 12.043 1.00 97.25 91 LEU A C 1
ATOM 714 O O . LEU A 1 91 ? -7.083 -2.591 11.450 1.00 97.25 91 LEU A O 1
ATOM 718 N N . SER A 1 92 ? -5.944 -2.237 13.334 1.00 96.50 92 SER A N 1
ATOM 719 C CA . SER A 1 92 ? -7.090 -1.922 14.181 1.00 96.50 92 SER A CA 1
ATOM 720 C C . SER A 1 92 ? -6.930 -0.529 14.773 1.00 96.50 92 SER A C 1
ATOM 722 O O . SER A 1 92 ? -5.960 -0.238 15.470 1.00 96.50 92 SER A O 1
ATOM 724 N N . LEU A 1 93 ? -7.893 0.337 14.486 1.00 95.62 93 LEU A N 1
ATOM 725 C CA . LEU A 1 93 ? -7.991 1.695 14.989 1.00 95.62 93 LEU A CA 1
ATOM 726 C C . LEU A 1 93 ? -9.165 1.772 15.956 1.00 95.62 93 LEU A C 1
ATOM 728 O O . LEU A 1 93 ? -10.324 1.698 15.551 1.00 95.62 93 LEU A O 1
ATOM 732 N N . LYS A 1 94 ? -8.875 1.960 17.238 1.00 93.50 94 LYS A N 1
ATOM 733 C CA . LYS A 1 94 ? -9.881 2.150 18.275 1.00 93.50 94 LYS A CA 1
ATOM 734 C C . LYS A 1 94 ? -9.869 3.592 18.758 1.00 93.50 94 LYS A C 1
ATOM 736 O O . LYS A 1 94 ? -8.866 4.079 19.266 1.00 93.50 94 LYS A O 1
ATOM 741 N N . THR A 1 95 ? -11.011 4.256 18.665 1.00 92.31 95 THR A N 1
ATOM 742 C CA . THR A 1 95 ? -11.205 5.614 19.178 1.00 92.31 95 THR A CA 1
ATOM 743 C C . THR A 1 95 ? -12.088 5.574 20.417 1.00 92.31 95 THR A C 1
ATOM 745 O O . THR A 1 95 ? -13.106 4.879 20.439 1.00 92.31 95 THR A O 1
ATOM 748 N N . ASN A 1 96 ? -11.707 6.320 21.450 1.00 88.88 96 ASN A N 1
ATOM 749 C CA . ASN A 1 96 ? -12.473 6.479 22.681 1.00 88.88 96 ASN A CA 1
ATOM 750 C C . ASN A 1 96 ? -12.950 7.924 22.810 1.00 88.88 96 ASN A C 1
ATOM 752 O O . ASN A 1 96 ? -12.138 8.835 22.932 1.00 88.88 96 ASN A O 1
ATOM 756 N N . ASP A 1 97 ? -14.260 8.138 22.814 1.00 80.19 97 ASP A N 1
ATOM 757 C CA . ASP A 1 97 ? -14.858 9.475 22.872 1.00 80.19 97 ASP A CA 1
ATOM 758 C C . ASP A 1 97 ? -14.648 10.152 24.244 1.00 80.19 97 ASP A C 1
ATOM 760 O O . ASP A 1 97 ? -14.554 11.373 24.374 1.00 80.19 97 ASP A O 1
ATOM 764 N N . LYS A 1 98 ? -14.470 9.359 25.308 1.00 76.44 98 LYS A N 1
ATOM 765 C CA . LYS A 1 98 ? -14.190 9.901 26.639 1.00 76.44 98 LYS A CA 1
ATOM 766 C C . LYS A 1 98 ? -12.709 10.251 26.756 1.00 76.44 98 LYS A C 1
ATOM 768 O O . LYS A 1 98 ? -11.862 9.362 26.829 1.00 76.44 98 LYS A O 1
ATOM 773 N N . LYS A 1 99 ? -12.408 11.547 26.908 1.00 68.94 99 LYS A N 1
ATOM 774 C CA . LYS A 1 99 ? -11.110 12.051 27.395 1.00 68.94 99 LYS A CA 1
ATOM 775 C C . LYS A 1 99 ? -10.916 11.670 28.868 1.00 68.94 99 LYS A C 1
ATOM 777 O O . LYS A 1 99 ? -10.999 12.501 29.766 1.00 68.94 99 LYS A O 1
ATOM 782 N N . SER A 1 100 ? -10.723 10.386 29.131 1.00 65.38 100 SER A N 1
ATOM 783 C CA . SER A 1 100 ? -10.231 9.902 30.414 1.00 65.38 100 SER A CA 1
ATOM 784 C C . SER A 1 100 ? -8.711 9.934 30.345 1.00 65.38 100 SER A C 1
ATOM 786 O O . SER A 1 100 ? -8.146 9.313 29.454 1.00 65.38 100 SER A O 1
ATOM 788 N N . GLY A 1 101 ? -8.035 10.605 31.280 1.00 69.12 101 GLY A N 1
ATOM 789 C CA . GLY A 1 101 ? -6.563 10.628 31.337 1.00 69.12 101 GLY A CA 1
ATOM 790 C C . GLY A 1 101 ? -5.899 9.251 31.523 1.00 69.12 101 GLY A C 1
ATOM 791 O O . GLY A 1 101 ? -4.681 9.178 31.604 1.00 69.12 101 GLY A O 1
ATOM 792 N N . ILE A 1 102 ? -6.690 8.175 31.608 1.00 78.94 102 ILE A N 1
ATOM 793 C CA . ILE A 1 102 ? -6.252 6.787 31.776 1.00 78.94 102 ILE A CA 1
ATOM 794 C C . ILE A 1 102 ? -6.118 6.067 30.422 1.00 78.94 102 ILE A C 1
ATOM 796 O O . ILE A 1 102 ? -5.256 5.207 30.279 1.00 78.94 102 ILE A O 1
ATOM 800 N N . ASN A 1 103 ? -6.947 6.408 29.426 1.00 79.62 103 ASN A N 1
ATOM 801 C CA . ASN A 1 103 ? -6.973 5.721 28.131 1.00 79.62 103 ASN A CA 1
ATOM 802 C C . ASN A 1 103 ? -6.635 6.691 26.992 1.00 79.62 103 ASN A C 1
ATOM 804 O O . ASN A 1 103 ? -7.143 7.815 26.989 1.00 79.62 103 ASN A O 1
ATOM 808 N N . PRO A 1 104 ? -5.845 6.269 25.989 1.00 87.75 104 PRO A N 1
ATOM 809 C CA . PRO A 1 104 ? -5.593 7.103 24.826 1.00 87.75 104 PRO A CA 1
ATOM 810 C C . PRO A 1 104 ? -6.895 7.340 24.051 1.00 87.75 104 PRO A C 1
ATOM 812 O O . PRO A 1 104 ? -7.762 6.467 23.961 1.00 87.75 104 PRO A O 1
ATOM 815 N N . HIS A 1 105 ? -7.026 8.536 23.475 1.00 89.31 105 HIS A N 1
ATOM 816 C CA . HIS A 1 105 ? -8.158 8.869 22.608 1.00 89.31 105 HIS A CA 1
ATOM 817 C C . HIS A 1 105 ? -8.163 8.007 21.339 1.00 89.31 105 HIS A C 1
ATOM 819 O O . HIS A 1 105 ? -9.228 7.647 20.846 1.00 89.31 105 HIS A O 1
ATOM 825 N N . ILE A 1 106 ? -6.973 7.651 20.847 1.00 91.81 106 ILE A N 1
ATOM 826 C CA . ILE A 1 106 ? -6.750 6.805 19.677 1.00 91.81 106 ILE A CA 1
ATOM 827 C C . ILE A 1 106 ? -5.758 5.699 20.066 1.00 91.81 106 ILE A C 1
ATOM 829 O O . ILE A 1 106 ? -4.643 5.994 20.487 1.00 91.81 106 ILE A O 1
ATOM 833 N N . ASP A 1 107 ? -6.169 4.440 19.931 1.00 93.06 107 ASP A N 1
ATOM 834 C CA . ASP A 1 107 ? -5.348 3.231 20.073 1.00 93.06 107 ASP A CA 1
ATOM 835 C C . ASP A 1 107 ? -5.241 2.583 18.686 1.00 93.06 107 ASP A C 1
ATOM 837 O O . ASP A 1 107 ? -6.236 2.092 18.149 1.00 93.06 107 ASP A O 1
ATOM 841 N N . LEU A 1 108 ? -4.053 2.654 18.083 1.00 95.25 108 LEU A N 1
ATOM 842 C CA . LEU A 1 108 ? -3.752 2.053 16.788 1.00 95.25 108 LEU A CA 1
ATOM 843 C C . LEU A 1 108 ? -2.877 0.825 17.010 1.00 95.25 108 LEU A C 1
ATOM 845 O O . LEU A 1 108 ? -1.799 0.912 17.597 1.00 95.25 108 LEU A O 1
ATOM 849 N N . ARG A 1 109 ? -3.333 -0.315 16.503 1.00 95.62 109 ARG A N 1
ATOM 850 C CA . ARG A 1 109 ? -2.621 -1.588 16.571 1.00 95.62 109 ARG A CA 1
ATOM 851 C C . ARG A 1 109 ? -2.439 -2.119 15.172 1.00 95.62 109 ARG A C 1
ATOM 853 O O . ARG A 1 109 ? -3.410 -2.235 14.437 1.00 95.62 109 ARG A O 1
ATOM 860 N N . ALA A 1 110 ? -1.209 -2.457 14.832 1.00 96.62 110 ALA A N 1
ATOM 861 C CA . ALA A 1 110 ? -0.890 -3.127 13.589 1.00 96.62 110 ALA A CA 1
ATOM 862 C C . ALA A 1 110 ? -0.180 -4.440 13.912 1.00 96.62 110 ALA A C 1
ATOM 864 O O . ALA A 1 110 ? 0.667 -4.485 14.806 1.00 96.62 110 ALA A O 1
ATOM 865 N N . SER A 1 111 ? -0.522 -5.499 13.194 1.00 96.44 111 SER A N 1
ATOM 866 C CA . SER A 1 111 ? 0.163 -6.785 13.269 1.00 96.44 111 SER A CA 1
ATOM 867 C C . SER A 1 111 ? 0.354 -7.339 11.872 1.00 96.44 111 SER A C 1
ATOM 869 O O . SER A 1 111 ? -0.529 -7.223 11.027 1.00 96.44 111 SER A O 1
ATOM 871 N N . ASN A 1 112 ? 1.506 -7.954 11.648 1.00 95.31 112 ASN A N 1
ATOM 872 C CA . ASN A 1 112 ? 1.812 -8.666 10.423 1.00 95.31 112 ASN A CA 1
ATOM 873 C C . ASN A 1 112 ? 2.345 -10.051 10.790 1.00 95.31 112 ASN A C 1
ATOM 875 O O . ASN A 1 112 ? 3.132 -10.153 11.731 1.00 95.31 112 ASN A O 1
ATOM 879 N N . ASP A 1 113 ? 1.920 -11.079 10.065 1.00 94.69 113 ASP A N 1
ATOM 880 C CA . ASP A 1 113 ? 2.499 -12.419 10.174 1.00 94.69 113 ASP A CA 1
ATOM 881 C C . ASP A 1 113 ? 3.832 -12.502 9.411 1.00 94.69 113 ASP A C 1
ATOM 883 O O . ASP A 1 113 ? 4.887 -12.752 9.994 1.00 94.69 113 ASP A O 1
ATOM 887 N N . ILE A 1 114 ? 3.807 -12.197 8.108 1.00 94.25 114 ILE A N 1
ATOM 888 C CA . ILE A 1 114 ? 4.960 -12.324 7.211 1.00 94.25 114 ILE A CA 1
ATOM 889 C C . ILE A 1 114 ? 5.118 -11.050 6.377 1.00 94.25 114 ILE A C 1
ATOM 891 O O . ILE A 1 114 ? 4.203 -10.629 5.667 1.00 94.25 114 ILE A O 1
ATOM 895 N N . LEU A 1 115 ? 6.322 -10.476 6.426 1.00 96.06 115 LEU A N 1
ATOM 896 C CA . LEU A 1 115 ? 6.782 -9.417 5.532 1.00 96.06 115 LEU A CA 1
ATOM 897 C C . LEU A 1 115 ? 8.110 -9.829 4.905 1.00 96.06 115 LEU A C 1
ATOM 899 O O . LEU A 1 115 ? 9.141 -9.849 5.578 1.00 96.06 115 LEU A O 1
ATOM 903 N N . ASN A 1 116 ? 8.092 -10.105 3.610 1.00 97.19 116 ASN A N 1
ATOM 904 C CA . ASN A 1 116 ? 9.280 -10.399 2.831 1.00 97.19 116 ASN A CA 1
ATOM 905 C C . ASN A 1 116 ? 9.655 -9.171 2.005 1.00 97.19 116 ASN A C 1
ATOM 907 O O . ASN A 1 116 ? 8.821 -8.605 1.305 1.00 97.19 116 ASN A O 1
ATOM 911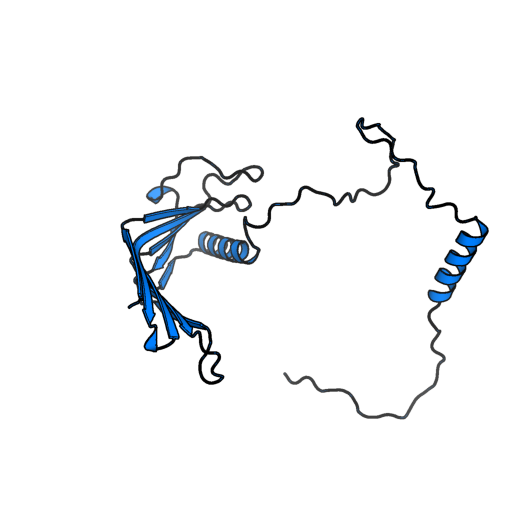 N N . ILE A 1 117 ? 10.923 -8.769 2.067 1.00 97.5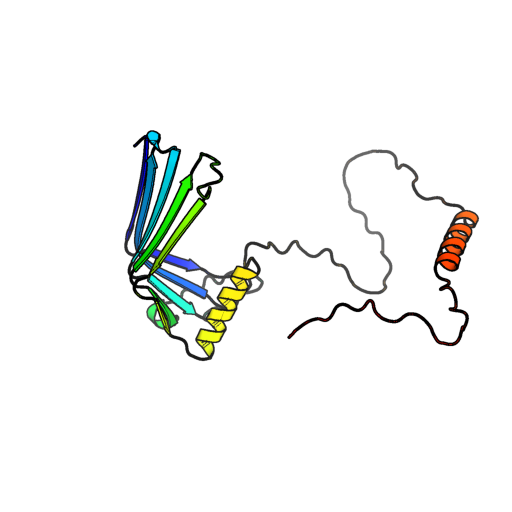0 117 ILE A N 1
ATOM 912 C CA . ILE A 1 117 ? 11.465 -7.695 1.231 1.00 97.50 117 ILE A CA 1
ATOM 913 C C . ILE A 1 117 ? 12.532 -8.306 0.326 1.00 97.50 117 ILE A C 1
ATOM 915 O O . ILE A 1 117 ? 13.545 -8.823 0.802 1.00 97.50 117 ILE A O 1
ATOM 919 N N . HIS A 1 118 ? 12.302 -8.256 -0.983 1.00 95.62 118 HIS A N 1
ATOM 920 C CA . HIS A 1 118 ? 13.168 -8.850 -1.997 1.00 95.62 118 HIS A CA 1
ATOM 921 C C . HIS A 1 118 ? 13.786 -7.758 -2.855 1.00 95.62 118 HIS A C 1
ATOM 923 O O . HIS A 1 118 ? 13.188 -7.263 -3.808 1.00 95.62 118 HIS A O 1
ATOM 929 N N . THR A 1 119 ? 15.008 -7.363 -2.517 1.00 96.75 119 THR A N 1
ATOM 930 C CA . THR A 1 119 ? 15.690 -6.280 -3.221 1.00 96.75 119 THR A CA 1
ATOM 931 C C . THR A 1 119 ? 17.060 -6.701 -3.730 1.00 96.75 119 THR A C 1
ATOM 933 O O . THR A 1 119 ? 17.785 -7.472 -3.104 1.00 96.75 119 THR A O 1
ATOM 936 N N . CYS A 1 120 ? 17.411 -6.179 -4.902 1.00 94.81 120 CYS A N 1
ATOM 937 C CA . CYS A 1 120 ? 18.789 -6.052 -5.354 1.00 94.81 120 CYS A CA 1
ATOM 938 C C . CYS A 1 120 ? 19.232 -4.587 -5.187 1.00 94.81 120 CYS A C 1
ATOM 940 O O . CYS A 1 120 ? 18.462 -3.753 -4.711 1.00 94.81 120 CYS A O 1
ATOM 942 N N . SER A 1 121 ? 20.460 -4.252 -5.591 1.00 96.44 121 SER A N 1
ATOM 943 C CA . SER A 1 121 ? 20.974 -2.874 -5.500 1.00 96.44 121 SER A CA 1
ATOM 944 C C . SER A 1 121 ? 20.046 -1.857 -6.177 1.00 96.44 121 SER A C 1
ATOM 946 O O . SER A 1 121 ? 19.715 -0.827 -5.591 1.00 96.44 121 SER A O 1
ATOM 948 N N . ASP A 1 122 ? 19.584 -2.161 -7.391 1.00 94.50 122 ASP A N 1
ATOM 949 C CA . ASP A 1 122 ? 18.750 -1.237 -8.160 1.00 94.50 122 ASP A CA 1
ATOM 950 C C . ASP A 1 122 ? 17.334 -1.144 -7.591 1.00 94.50 122 ASP A C 1
ATOM 952 O O . ASP A 1 122 ? 16.843 -0.044 -7.334 1.00 94.50 122 ASP A O 1
ATOM 956 N N . SER A 1 123 ? 16.690 -2.284 -7.316 1.00 94.88 123 SER A N 1
ATOM 957 C CA . SER A 1 123 ? 15.315 -2.285 -6.807 1.00 94.88 123 SER A CA 1
ATOM 958 C C . SER A 1 123 ? 15.216 -1.790 -5.361 1.00 94.88 123 SER A C 1
ATOM 960 O O . SER A 1 123 ? 14.227 -1.159 -5.000 1.00 94.88 123 SER A O 1
ATOM 962 N N . GLY A 1 124 ? 16.257 -1.989 -4.548 1.00 96.62 124 GLY A N 1
ATOM 963 C CA . GLY A 1 124 ? 16.366 -1.411 -3.209 1.00 96.62 124 GLY A CA 1
ATOM 964 C C . GLY A 1 124 ? 16.511 0.109 -3.248 1.00 96.62 124 GLY A C 1
ATOM 965 O O . GLY A 1 124 ? 15.818 0.808 -2.510 1.00 96.62 124 GLY A O 1
ATOM 966 N N . ARG A 1 125 ? 17.341 0.641 -4.159 1.00 96.19 125 ARG A N 1
ATOM 967 C CA . ARG A 1 125 ? 17.428 2.090 -4.399 1.00 96.19 125 ARG A CA 1
ATOM 968 C C . ARG A 1 125 ? 16.077 2.653 -4.838 1.00 96.19 125 ARG A C 1
ATOM 970 O O . ARG A 1 125 ? 15.656 3.671 -4.297 1.00 96.19 125 ARG A O 1
ATOM 977 N N . ALA A 1 126 ? 15.394 1.985 -5.767 1.00 95.56 126 ALA A N 1
ATOM 978 C CA . ALA A 1 126 ? 14.074 2.394 -6.238 1.00 95.56 126 ALA A CA 1
ATOM 979 C C . ALA A 1 126 ? 13.026 2.394 -5.109 1.00 95.56 126 ALA A C 1
ATOM 981 O O . ALA A 1 126 ? 12.270 3.353 -4.969 1.00 95.56 126 ALA A O 1
ATOM 982 N N . LEU A 1 127 ? 13.022 1.363 -4.258 1.00 96.69 127 LEU A N 1
ATOM 983 C CA . LEU A 1 127 ? 12.135 1.287 -3.099 1.00 96.69 127 LEU A CA 1
ATOM 984 C C . LEU A 1 127 ? 12.393 2.429 -2.108 1.00 96.69 127 LEU A C 1
ATOM 986 O O . LEU A 1 127 ? 11.450 3.080 -1.666 1.00 96.69 127 LEU A O 1
ATOM 990 N N . MET A 1 128 ? 13.659 2.716 -1.798 1.00 96.44 128 MET A N 1
ATOM 991 C CA . MET A 1 128 ? 14.007 3.832 -0.915 1.00 96.44 128 MET A CA 1
ATOM 992 C C . MET A 1 128 ? 13.610 5.180 -1.510 1.00 96.44 128 MET A C 1
ATOM 994 O O . MET A 1 128 ? 13.066 6.014 -0.795 1.00 96.44 128 MET A O 1
ATOM 998 N N . GLN A 1 129 ? 13.819 5.380 -2.814 1.00 95.25 129 GLN A N 1
ATOM 999 C CA . GLN A 1 129 ? 13.363 6.583 -3.507 1.00 95.25 129 GLN A CA 1
ATOM 1000 C C . GLN A 1 129 ? 11.847 6.746 -3.396 1.00 95.25 129 GLN A C 1
ATOM 1002 O O . GLN A 1 129 ? 11.393 7.833 -3.060 1.00 95.25 129 GLN A O 1
ATOM 1007 N N . LEU A 1 130 ? 11.074 5.677 -3.598 1.00 95.50 130 LEU A N 1
ATOM 1008 C CA . LEU A 1 130 ? 9.619 5.715 -3.449 1.00 95.50 130 LEU A CA 1
ATOM 1009 C C . LEU A 1 130 ? 9.190 6.075 -2.016 1.00 95.50 130 LEU A C 1
ATOM 1011 O O . LEU A 1 130 ? 8.268 6.865 -1.830 1.00 95.50 130 LEU A O 1
ATOM 1015 N N . ILE A 1 131 ? 9.862 5.530 -0.999 1.00 95.81 131 ILE A N 1
ATOM 1016 C CA . ILE A 1 131 ? 9.581 5.858 0.407 1.00 95.81 131 ILE A CA 1
ATOM 1017 C C . ILE A 1 131 ? 9.887 7.333 0.689 1.00 95.81 131 ILE A C 1
ATOM 1019 O O . ILE A 1 131 ? 9.051 8.028 1.262 1.00 95.81 131 ILE A O 1
ATOM 1023 N N . THR A 1 132 ? 11.057 7.822 0.268 1.00 95.56 132 THR A N 1
ATOM 1024 C CA . THR A 1 132 ? 11.432 9.237 0.407 1.00 95.56 132 THR A CA 1
ATOM 1025 C C . THR A 1 132 ? 10.435 10.137 -0.310 1.00 95.56 132 THR A C 1
ATOM 1027 O O . THR A 1 132 ? 9.993 11.127 0.255 1.00 95.56 132 THR A O 1
ATOM 1030 N N . TYR A 1 133 ? 10.008 9.745 -1.506 1.00 94.56 133 TYR A N 1
ATOM 1031 C CA . TYR A 1 133 ? 9.030 10.486 -2.287 1.00 94.56 133 TYR A CA 1
ATOM 1032 C C . TYR A 1 133 ? 7.701 10.668 -1.554 1.00 94.56 133 TYR A C 1
ATOM 1034 O O . TYR A 1 133 ? 7.177 11.775 -1.507 1.00 94.56 133 TYR A O 1
ATOM 1042 N N . PHE A 1 134 ? 7.175 9.611 -0.930 1.00 93.25 134 PHE A N 1
ATOM 1043 C CA . PHE A 1 134 ? 5.963 9.725 -0.116 1.00 93.25 134 PHE A CA 1
ATOM 1044 C C . PHE A 1 134 ? 6.167 10.547 1.158 1.00 93.25 134 PHE A C 1
ATOM 1046 O O . PHE A 1 134 ? 5.236 11.213 1.600 1.00 93.25 134 PHE A O 1
ATOM 1053 N N . ALA A 1 135 ? 7.364 10.510 1.747 1.00 94.81 135 ALA A N 1
ATOM 1054 C CA . ALA A 1 135 ? 7.693 11.318 2.918 1.00 94.81 135 ALA A CA 1
ATOM 1055 C C . ALA A 1 135 ? 7.830 12.819 2.594 1.00 94.81 135 ALA A C 1
ATOM 1057 O O . ALA A 1 135 ? 7.652 13.647 3.481 1.00 94.81 135 ALA A O 1
ATOM 1058 N N . GLU A 1 136 ? 8.127 13.162 1.339 1.00 92.94 136 GLU A N 1
ATOM 1059 C CA . GLU A 1 136 ? 8.240 14.532 0.819 1.00 92.94 136 GLU A CA 1
ATOM 1060 C C . GLU A 1 136 ? 6.924 15.041 0.195 1.00 92.94 136 GLU A C 1
ATOM 1062 O O . GLU A 1 136 ? 6.940 15.917 -0.666 1.00 92.94 136 GLU A O 1
ATOM 1067 N N . ASP A 1 137 ? 5.779 14.475 0.596 1.00 90.50 137 ASP A N 1
ATOM 1068 C CA . ASP A 1 137 ? 4.434 14.786 0.083 1.00 90.50 137 ASP A CA 1
ATOM 1069 C C . ASP A 1 137 ? 4.215 14.494 -1.421 1.00 90.50 137 ASP A C 1
ATOM 1071 O O . ASP A 1 137 ? 3.155 14.800 -1.968 1.00 90.50 137 ASP A O 1
ATOM 1075 N N . GLY A 1 138 ? 5.161 13.830 -2.092 1.00 89.94 138 GLY A N 1
ATOM 1076 C CA . GLY A 1 138 ? 5.014 13.205 -3.410 1.00 89.94 138 GLY A CA 1
ATOM 1077 C C . GLY A 1 138 ? 4.312 14.052 -4.481 1.00 89.94 138 GLY A C 1
ATOM 1078 O O . GLY A 1 138 ? 4.854 15.039 -4.973 1.00 89.94 138 GLY A O 1
ATOM 1079 N N . ASP A 1 139 ? 3.117 13.612 -4.893 1.00 88.88 139 ASP A N 1
ATOM 1080 C CA . ASP A 1 139 ? 2.259 14.285 -5.888 1.00 88.88 139 ASP A CA 1
ATOM 1081 C C . ASP A 1 139 ? 1.274 15.302 -5.262 1.00 88.88 139 ASP A C 1
ATOM 1083 O O . ASP A 1 139 ? 0.517 15.955 -5.980 1.00 88.88 139 ASP A O 1
ATOM 1087 N N . ILE A 1 140 ? 1.222 15.421 -3.929 1.00 86.69 140 ILE A N 1
ATOM 1088 C CA . ILE A 1 140 ? 0.274 16.298 -3.213 1.00 86.69 140 ILE A CA 1
ATOM 1089 C C . ILE A 1 140 ? 0.701 17.765 -3.340 1.00 86.69 140 ILE A C 1
ATOM 1091 O O . ILE A 1 140 ? -0.149 18.659 -3.391 1.00 86.69 140 ILE A O 1
ATOM 1095 N N . ILE A 1 141 ? 2.008 18.026 -3.445 1.00 71.94 141 ILE A N 1
ATOM 1096 C CA . ILE A 1 141 ? 2.522 19.359 -3.751 1.00 71.94 141 ILE A CA 1
ATOM 1097 C C . ILE A 1 141 ? 2.261 19.627 -5.232 1.00 71.94 141 ILE A C 1
ATOM 1099 O O . ILE A 1 141 ? 3.065 19.305 -6.104 1.00 71.94 141 ILE A O 1
ATOM 1103 N N . SER A 1 142 ? 1.145 20.296 -5.526 1.00 59.12 142 SER A N 1
ATOM 1104 C CA . SER A 1 142 ? 1.050 21.052 -6.765 1.00 59.12 142 SER A CA 1
ATOM 1105 C C . SER A 1 142 ? 2.231 22.012 -6.765 1.00 59.12 142 SER A C 1
ATOM 1107 O O . SER A 1 142 ? 2.303 22.879 -5.891 1.00 59.12 142 SER A O 1
ATOM 1109 N N . SER A 1 143 ? 3.155 21.877 -7.714 1.00 56.06 143 SER A N 1
ATOM 1110 C CA . SER A 1 143 ? 4.056 22.974 -8.030 1.00 56.06 143 SER A CA 1
ATOM 1111 C C . SER A 1 143 ? 3.167 24.192 -8.273 1.00 56.06 143 SER A C 1
ATOM 1113 O O . SER A 1 143 ? 2.511 24.281 -9.316 1.00 56.06 143 SER A O 1
ATOM 1115 N N . SER A 1 144 ? 3.078 25.103 -7.303 1.00 44.22 144 SER A N 1
ATOM 1116 C CA . SER A 1 144 ? 2.623 26.443 -7.613 1.00 44.22 144 SER A CA 1
ATOM 1117 C C . SER A 1 144 ? 3.560 26.910 -8.725 1.00 44.22 144 SER A C 1
ATOM 1119 O O . SER A 1 144 ? 4.782 26.744 -8.610 1.00 44.22 144 SER A O 1
ATOM 1121 N N . PRO A 1 145 ? 3.030 27.358 -9.873 1.00 48.34 145 PRO A N 1
ATOM 1122 C CA . PRO A 1 145 ? 3.900 27.825 -10.925 1.00 48.34 145 PRO A CA 1
ATOM 1123 C C . PRO A 1 145 ? 4.713 28.976 -10.341 1.00 48.34 145 PRO A C 1
ATOM 1125 O O . PRO A 1 145 ? 4.167 29.883 -9.715 1.00 48.34 145 PRO A O 1
ATOM 1128 N N . ALA A 1 146 ? 6.025 28.851 -10.504 1.00 49.47 146 ALA A N 1
ATOM 1129 C CA . ALA A 1 146 ? 7.021 29.898 -10.424 1.00 49.47 146 ALA A CA 1
ATOM 1130 C C . ALA A 1 146 ? 6.454 31.309 -10.182 1.00 49.47 146 ALA A C 1
ATOM 1132 O O . ALA A 1 146 ? 5.923 31.960 -11.077 1.00 49.47 146 ALA A O 1
ATOM 1133 N N . THR A 1 147 ? 6.666 31.818 -8.975 1.00 43.19 147 THR A N 1
ATOM 1134 C CA . THR A 1 147 ? 6.999 33.235 -8.797 1.00 43.19 147 THR A CA 1
ATOM 1135 C C . THR A 1 147 ? 8.209 33.317 -7.880 1.00 43.19 147 THR A C 1
ATOM 1137 O O . THR A 1 147 ? 8.174 33.813 -6.761 1.00 43.19 147 THR A O 1
ATOM 1140 N N . SER A 1 148 ? 9.315 32.754 -8.356 1.00 43.00 148 SER A N 1
ATOM 1141 C CA . SER A 1 148 ? 10.646 33.143 -7.911 1.00 43.00 148 SER A CA 1
ATOM 1142 C C . SER A 1 148 ? 11.436 33.584 -9.135 1.00 43.00 148 SER A C 1
ATOM 1144 O O . SER A 1 148 ? 12.331 32.897 -9.622 1.00 43.00 148 SER A O 1
ATOM 1146 N N . ASP A 1 149 ? 11.101 34.775 -9.631 1.00 37.00 149 ASP A N 1
ATOM 1147 C CA . ASP A 1 149 ? 12.019 35.530 -10.473 1.00 37.00 149 ASP A CA 1
ATOM 1148 C C . ASP A 1 149 ? 13.264 35.860 -9.643 1.00 37.00 149 ASP A C 1
ATOM 1150 O O . ASP A 1 149 ? 13.319 36.820 -8.874 1.00 37.00 149 ASP A O 1
ATOM 1154 N N . LYS A 1 150 ? 14.293 35.030 -9.797 1.00 42.75 150 LYS A N 1
ATOM 1155 C CA . LYS A 1 150 ? 15.678 35.451 -9.624 1.00 42.75 150 LYS A CA 1
ATOM 1156 C C . LYS A 1 150 ? 16.346 35.409 -10.990 1.00 42.75 150 LYS A C 1
ATOM 1158 O O . LYS A 1 150 ? 16.958 34.413 -11.360 1.00 42.75 150 LYS A O 1
ATOM 1163 N N . THR A 1 151 ? 16.297 36.532 -11.698 1.00 36.91 151 THR A N 1
ATOM 1164 C CA . THR A 1 151 ? 17.396 36.929 -12.582 1.00 36.91 151 THR A CA 1
ATOM 1165 C C . THR A 1 151 ? 17.984 38.247 -12.081 1.00 36.91 151 THR A C 1
ATOM 1167 O O . THR A 1 151 ? 17.224 39.154 -11.735 1.00 36.91 151 THR A O 1
ATOM 1170 N N . PRO A 1 152 ? 19.319 38.379 -12.026 1.00 47.22 152 PRO A N 1
ATOM 1171 C CA . PRO A 1 152 ? 19.978 39.627 -11.680 1.00 47.22 152 PRO A CA 1
ATOM 1172 C C . PRO A 1 152 ? 19.861 40.600 -12.861 1.00 47.22 152 PRO A C 1
ATOM 1174 O O . PRO A 1 152 ? 20.116 40.219 -13.996 1.00 47.22 152 PRO A O 1
ATOM 1177 N N . PHE A 1 153 ? 19.513 41.857 -12.578 1.00 45.06 153 PHE A N 1
ATOM 1178 C CA . PHE A 1 153 ? 19.697 43.005 -13.477 1.00 45.06 153 PHE A CA 1
ATOM 1179 C C . PHE A 1 153 ? 19.099 42.887 -14.900 1.00 45.06 153 PHE A C 1
ATOM 1181 O O . PHE A 1 153 ? 19.779 42.508 -15.847 1.00 45.06 153 PHE A O 1
ATOM 1188 N N . SER A 1 154 ? 17.867 43.366 -15.096 1.00 40.38 154 SER A N 1
ATOM 1189 C CA . SER A 1 154 ? 17.515 44.205 -16.258 1.00 40.38 154 SER A CA 1
ATOM 1190 C C . SER A 1 154 ? 16.142 44.847 -16.055 1.00 40.38 154 SER A C 1
ATOM 1192 O O . SER A 1 154 ? 15.219 44.214 -15.556 1.00 40.38 154 SER A O 1
ATOM 1194 N N . SER A 1 155 ? 16.038 46.129 -16.390 1.00 40.53 155 SER A N 1
ATOM 1195 C CA . SER A 1 155 ? 14.932 47.046 -16.091 1.00 40.53 155 SER A CA 1
ATOM 1196 C C . SER A 1 155 ? 13.552 46.586 -16.601 1.00 40.53 155 SER A C 1
ATOM 1198 O O . SER A 1 155 ? 13.476 46.038 -17.704 1.00 40.53 155 SER A O 1
ATOM 1200 N N . PRO A 1 156 ? 12.433 46.896 -15.909 1.00 38.41 156 PRO A N 1
ATOM 1201 C CA . PRO A 1 156 ? 11.105 46.579 -16.424 1.00 38.41 156 PRO A CA 1
ATOM 1202 C C . PRO A 1 156 ? 10.718 47.569 -17.531 1.00 38.41 156 PRO A C 1
ATOM 1204 O O . PRO A 1 156 ? 10.564 48.767 -17.290 1.00 38.41 156 PRO A O 1
ATOM 1207 N N . LYS A 1 157 ? 10.538 47.068 -18.758 1.00 41.19 157 LYS A N 1
ATOM 1208 C CA . LYS A 1 157 ? 9.793 47.776 -19.806 1.00 41.19 157 LYS A CA 1
ATOM 1209 C C . LYS A 1 157 ? 8.303 47.515 -19.605 1.00 41.19 157 LYS A C 1
ATOM 1211 O O . LYS A 1 157 ? 7.844 46.384 -19.680 1.00 41.19 157 LYS A O 1
ATOM 1216 N N . HIS A 1 158 ? 7.584 48.604 -19.379 1.00 41.50 158 HIS A N 1
ATOM 1217 C CA . HIS A 1 158 ? 6.134 48.716 -19.309 1.00 41.50 158 HIS A CA 1
ATOM 1218 C C . HIS A 1 158 ? 5.465 48.118 -20.563 1.00 41.50 158 HIS A C 1
ATOM 1220 O O . HIS A 1 158 ? 5.699 48.605 -21.670 1.00 41.50 158 HIS A O 1
ATOM 1226 N N . GLN A 1 159 ? 4.596 47.118 -20.402 1.00 35.84 159 GLN A N 1
ATOM 1227 C CA . GLN A 1 159 ? 3.564 46.788 -21.389 1.00 35.84 159 GLN A CA 1
ATOM 1228 C C . GLN A 1 159 ? 2.219 46.575 -20.697 1.00 35.84 159 GLN A C 1
ATOM 1230 O O . GLN A 1 159 ? 2.135 46.085 -19.579 1.00 35.84 159 GLN A O 1
ATOM 1235 N N . VAL A 1 160 ? 1.202 47.101 -21.368 1.00 44.16 160 VAL A N 1
ATOM 1236 C CA . VAL A 1 160 ? -0.116 47.483 -20.867 1.00 44.16 160 VAL A CA 1
ATOM 1237 C C . VAL A 1 160 ? -1.051 46.276 -20.900 1.00 44.16 160 VAL A C 1
ATOM 1239 O O . VAL A 1 160 ? -1.292 45.745 -21.981 1.00 44.16 160 VAL A O 1
ATOM 1242 N N . GLU A 1 161 ? -1.630 45.896 -19.760 1.00 36.38 161 GLU A N 1
ATOM 1243 C CA . GLU A 1 161 ? -2.811 45.026 -19.727 1.00 36.38 161 GLU A CA 1
ATOM 1244 C C . GLU A 1 161 ? -4.092 45.858 -19.600 1.00 36.38 161 GLU A C 1
ATOM 1246 O O . GLU A 1 161 ? -4.204 46.784 -18.796 1.00 36.38 161 GLU A O 1
ATOM 1251 N N . GLN A 1 162 ? -5.066 45.524 -20.444 1.00 45.12 162 GLN A N 1
ATOM 1252 C CA . GLN A 1 162 ? -6.425 46.044 -20.411 1.00 45.12 162 GLN A CA 1
ATOM 1253 C C . GLN A 1 162 ? -7.281 45.123 -19.534 1.00 45.12 162 GLN A C 1
ATOM 1255 O O . GLN A 1 162 ? -7.464 43.974 -19.913 1.00 45.12 162 GLN A O 1
ATOM 1260 N N . GLN A 1 163 ? -7.866 45.626 -18.440 1.00 38.44 163 GLN A N 1
ATOM 1261 C CA . GLN A 1 163 ? -9.328 45.761 -18.289 1.00 38.44 163 GLN A CA 1
ATOM 1262 C C . GLN A 1 163 ? -9.796 46.080 -16.854 1.00 38.44 163 GLN A C 1
ATOM 1264 O O . GLN A 1 163 ? -9.427 45.417 -15.895 1.00 38.44 163 GLN A O 1
ATOM 1269 N N . LEU A 1 164 ? -10.764 47.009 -16.805 1.00 43.72 164 LEU A N 1
ATOM 1270 C CA . LEU A 1 164 ? -11.945 47.036 -15.927 1.00 43.72 164 LEU A CA 1
ATOM 1271 C C . LEU A 1 164 ? -11.716 47.202 -14.414 1.00 43.72 164 LEU A C 1
ATOM 1273 O O . LEU A 1 164 ? -11.740 46.228 -13.675 1.00 43.72 164 LEU A O 1
ATOM 1277 N N . VAL A 1 165 ? -11.637 48.460 -13.961 1.00 36.97 165 VAL A N 1
ATOM 1278 C CA . VAL A 1 165 ? -12.430 49.071 -12.863 1.00 36.97 165 VAL A CA 1
ATOM 1279 C C . VAL A 1 165 ? -11.854 50.471 -12.587 1.00 36.97 165 VAL A C 1
ATOM 1281 O O . VAL A 1 165 ? -10.650 50.642 -12.441 1.00 36.97 165 VAL A O 1
ATOM 1284 N N . ASN A 1 166 ? -12.714 51.493 -12.561 1.00 46.75 166 ASN A N 1
ATOM 1285 C CA . ASN A 1 166 ? -12.325 52.892 -12.374 1.00 46.75 166 ASN A CA 1
ATOM 1286 C C . ASN A 1 166 ? -12.299 53.212 -10.867 1.00 46.75 166 ASN A C 1
ATOM 1288 O O . ASN A 1 166 ? -13.355 53.433 -10.277 1.00 46.75 166 ASN A O 1
ATOM 1292 N N . VAL A 1 167 ? -11.118 53.209 -10.244 1.00 41.66 167 VAL A N 1
ATOM 1293 C CA . VAL A 1 167 ? -10.900 53.728 -8.880 1.00 41.66 167 VAL A CA 1
ATOM 1294 C C . VAL A 1 167 ? -9.664 54.628 -8.915 1.00 41.66 167 VAL A C 1
ATOM 1296 O O . VAL A 1 167 ? -8.634 54.240 -9.462 1.00 41.66 167 VAL A O 1
ATOM 1299 N N . GLU A 1 168 ? -9.795 55.850 -8.395 1.00 41.09 168 GLU A N 1
ATOM 1300 C CA . GLU A 1 168 ? -8.735 56.867 -8.370 1.00 41.09 168 GLU A CA 1
ATOM 1301 C C . GLU A 1 168 ? -7.469 56.376 -7.641 1.00 41.09 168 GLU A C 1
ATOM 1303 O O . GLU A 1 168 ? -7.577 55.755 -6.579 1.00 41.09 168 GLU A O 1
ATOM 1308 N N . PRO A 1 169 ? -6.263 56.662 -8.170 1.00 39.06 169 PRO A N 1
ATOM 1309 C CA . PRO A 1 169 ? -5.015 56.277 -7.525 1.00 39.06 169 PRO A CA 1
ATOM 1310 C C . PRO A 1 169 ? -4.764 57.133 -6.274 1.00 39.06 169 PRO A C 1
ATOM 1312 O O . PRO A 1 169 ? -4.683 58.357 -6.352 1.00 39.06 169 PRO A O 1
ATOM 1315 N N . GLN A 1 170 ? -4.617 56.483 -5.117 1.00 39.56 170 GLN A N 1
ATOM 1316 C CA . GLN A 1 170 ? -4.042 57.100 -3.922 1.00 39.56 170 GLN A CA 1
ATOM 1317 C C . GLN A 1 170 ? -2.514 57.124 -4.046 1.00 39.56 170 GLN A C 1
ATOM 1319 O O . GLN A 1 170 ? -1.876 56.080 -4.189 1.00 39.56 170 GLN A O 1
ATOM 1324 N N . ASP A 1 171 ? -1.941 58.323 -3.964 1.00 43.97 171 ASP A N 1
ATOM 1325 C CA . ASP A 1 171 ? -0.504 58.572 -3.885 1.00 43.97 171 ASP A CA 1
ATOM 1326 C C . ASP A 1 171 ? 0.086 57.979 -2.598 1.00 43.97 171 ASP A C 1
ATOM 1328 O O . ASP A 1 171 ? -0.005 58.563 -1.518 1.00 43.97 171 ASP A O 1
ATOM 1332 N N . VAL A 1 172 ? 0.758 56.837 -2.711 1.00 48.59 172 VAL A N 1
ATOM 1333 C CA . VAL A 1 172 ? 1.670 56.344 -1.674 1.00 48.59 172 VAL A CA 1
ATOM 1334 C C . VAL A 1 172 ? 3.044 56.123 -2.283 1.00 48.59 172 VAL A C 1
ATOM 1336 O O . VAL A 1 172 ? 3.351 55.032 -2.736 1.00 48.59 172 VAL A O 1
ATOM 1339 N N . THR A 1 173 ? 3.832 57.202 -2.327 1.00 56.03 173 THR A N 1
ATOM 1340 C CA . THR A 1 173 ? 5.278 57.271 -2.014 1.00 56.03 173 THR A CA 1
ATOM 1341 C C . THR A 1 173 ? 5.858 58.560 -2.598 1.00 56.03 173 THR A C 1
ATOM 1343 O O . THR A 1 173 ? 6.373 58.575 -3.712 1.00 56.03 173 THR A O 1
ATOM 1346 N N . ASN A 1 174 ? 5.807 59.655 -1.843 1.00 55.50 174 ASN A N 1
ATOM 1347 C CA . ASN A 1 174 ? 6.630 60.839 -2.102 1.00 55.50 174 ASN A CA 1
ATOM 1348 C C . ASN A 1 174 ? 7.279 61.272 -0.786 1.00 55.50 174 ASN A C 1
ATOM 1350 O O . ASN A 1 174 ? 6.881 62.260 -0.180 1.00 55.50 174 ASN A O 1
ATOM 1354 N N . LEU A 1 175 ? 8.256 60.492 -0.319 1.00 64.69 175 LEU A N 1
ATOM 1355 C CA . LEU A 1 175 ? 9.165 60.962 0.725 1.00 64.69 175 LEU A CA 1
ATOM 1356 C C . LEU A 1 175 ? 10.188 61.905 0.082 1.00 64.69 175 LEU A C 1
ATOM 1358 O O . LEU A 1 175 ? 10.779 61.587 -0.955 1.00 64.69 175 LEU A O 1
ATOM 1362 N N . SER A 1 176 ? 10.403 63.062 0.700 1.00 69.69 176 SER A N 1
ATOM 1363 C CA . SER A 1 176 ? 11.398 64.050 0.290 1.00 69.69 176 SER A CA 1
ATOM 1364 C C . SER A 1 176 ? 12.807 63.445 0.303 1.00 69.69 176 SER A C 1
ATOM 1366 O O . SER A 1 176 ? 13.106 62.498 1.038 1.00 69.69 176 SER A O 1
ATOM 1368 N N . LYS A 1 177 ? 13.722 64.021 -0.485 1.00 69.75 177 LYS A N 1
ATOM 1369 C CA . LYS A 1 177 ? 15.141 63.619 -0.497 1.00 69.75 177 LYS A CA 1
ATOM 1370 C C . LYS A 1 177 ? 15.771 63.693 0.899 1.00 69.75 177 LYS A C 1
ATOM 1372 O O . LYS A 1 177 ? 16.561 62.825 1.252 1.00 69.75 177 LYS A O 1
ATOM 1377 N N . SER A 1 178 ? 15.349 64.668 1.704 1.00 72.00 178 SER A N 1
ATOM 1378 C CA . SER A 1 178 ? 15.786 64.830 3.094 1.00 72.00 178 SER A CA 1
ATOM 1379 C C . SER A 1 178 ? 15.344 63.679 4.004 1.00 72.00 178 SER A C 1
ATOM 1381 O O . SER A 1 178 ? 16.056 63.323 4.936 1.00 72.00 178 SER A O 1
ATOM 1383 N N . GLU A 1 179 ? 14.184 63.077 3.740 1.00 68.44 179 GLU A N 1
ATOM 1384 C CA . GLU A 1 179 ? 13.658 61.959 4.535 1.00 68.44 179 GLU A CA 1
ATOM 1385 C C . GLU A 1 179 ? 14.364 60.647 4.171 1.00 68.44 179 GLU A C 1
ATOM 1387 O O . GLU A 1 179 ? 14.675 59.847 5.051 1.00 68.44 179 GLU A O 1
ATOM 1392 N N . HIS A 1 180 ? 14.715 60.466 2.894 1.00 73.38 180 HIS A N 1
ATOM 1393 C CA . HIS A 1 180 ? 15.540 59.339 2.452 1.00 73.38 180 HIS A CA 1
ATOM 1394 C C . HIS A 1 180 ? 16.963 59.393 3.023 1.00 73.38 180 HIS A C 1
ATOM 1396 O O . HIS A 1 180 ? 17.483 58.371 3.470 1.00 73.38 180 HIS A O 1
ATOM 1402 N N . GLU A 1 181 ? 17.593 60.571 3.045 1.00 74.00 181 GLU A N 1
ATOM 1403 C CA . GLU A 1 181 ? 18.914 60.736 3.664 1.00 74.00 181 GLU A CA 1
ATOM 1404 C C . GLU A 1 181 ? 18.879 60.474 5.171 1.00 74.00 181 GLU A C 1
ATOM 1406 O O . GLU A 1 181 ? 19.773 59.811 5.694 1.00 74.00 181 GLU A O 1
ATOM 1411 N N . TYR A 1 182 ? 17.825 60.918 5.860 1.00 79.94 182 TYR A N 1
ATOM 1412 C CA . TYR A 1 182 ? 17.662 60.675 7.292 1.00 79.94 182 TYR A CA 1
ATOM 1413 C C . TYR A 1 182 ? 17.523 59.181 7.627 1.00 79.94 182 TYR A C 1
ATOM 1415 O O . TYR A 1 182 ? 18.169 58.685 8.551 1.00 79.94 182 TYR A O 1
ATOM 1423 N N . ILE A 1 183 ? 16.734 58.439 6.845 1.00 77.25 183 ILE A N 1
ATOM 1424 C CA . ILE A 1 183 ? 16.556 56.992 7.038 1.00 77.25 183 ILE A CA 1
ATOM 1425 C C . ILE A 1 183 ? 17.864 56.239 6.762 1.00 77.25 183 ILE A C 1
ATOM 1427 O O . ILE A 1 183 ? 18.245 55.361 7.538 1.00 77.25 183 ILE A O 1
ATOM 1431 N N . ASN A 1 184 ? 18.594 56.617 5.710 1.00 77.44 184 ASN A N 1
ATOM 1432 C CA . ASN A 1 184 ? 19.892 56.015 5.402 1.00 77.44 184 ASN A CA 1
ATOM 1433 C C . ASN A 1 184 ? 20.936 56.307 6.489 1.00 77.44 184 ASN A C 1
ATOM 1435 O O . ASN A 1 184 ? 21.735 55.429 6.816 1.00 77.44 184 ASN A O 1
ATOM 1439 N N . ALA A 1 185 ? 20.909 57.499 7.090 1.00 81.62 185 ALA A N 1
ATOM 1440 C CA . ALA A 1 185 ? 21.777 57.836 8.213 1.00 81.62 185 ALA A CA 1
ATOM 1441 C C . ALA A 1 185 ? 21.476 56.967 9.447 1.00 81.62 185 ALA A C 1
ATOM 1443 O O . ALA A 1 185 ? 22.406 56.421 10.035 1.00 81.62 185 ALA A O 1
ATOM 1444 N N . MET A 1 186 ? 20.197 56.760 9.791 1.00 78.81 186 MET A N 1
ATOM 1445 C CA . MET A 1 186 ? 19.812 55.874 10.902 1.00 78.81 186 MET A CA 1
ATOM 1446 C C . MET A 1 186 ? 20.202 54.412 10.659 1.00 78.81 186 MET A C 1
ATOM 1448 O O . MET A 1 186 ? 20.671 53.744 11.576 1.00 78.81 186 MET A O 1
ATOM 1452 N N . LEU A 1 187 ? 20.046 53.916 9.427 1.00 76.75 187 LEU A N 1
ATOM 1453 C CA . LEU A 1 187 ? 20.473 52.563 9.049 1.00 76.75 187 LEU A CA 1
ATOM 1454 C C . LEU A 1 187 ? 21.993 52.394 9.142 1.00 76.75 187 LEU A C 1
ATOM 1456 O O . LEU A 1 187 ? 22.473 51.358 9.595 1.00 76.75 187 LEU A O 1
ATOM 1460 N N . THR A 1 188 ? 22.741 53.423 8.746 1.00 76.75 188 THR A N 1
ATOM 1461 C CA . THR A 1 188 ? 24.208 53.415 8.805 1.00 76.75 188 THR A CA 1
ATOM 1462 C C . THR A 1 188 ? 24.709 53.450 10.248 1.00 76.75 188 THR A C 1
ATOM 1464 O O . THR A 1 188 ? 25.689 52.784 10.570 1.00 76.75 188 THR A O 1
ATOM 1467 N N . ASP A 1 189 ? 24.040 54.193 11.132 1.00 74.81 189 ASP A N 1
ATOM 1468 C CA . ASP A 1 189 ? 24.435 54.285 12.541 1.00 74.81 189 ASP A CA 1
ATOM 1469 C C . ASP A 1 189 ? 24.099 53.005 13.323 1.00 74.81 189 ASP A C 1
ATOM 1471 O O . ASP A 1 189 ? 24.888 52.561 14.151 1.00 74.81 189 ASP A O 1
ATOM 1475 N N . ALA A 1 190 ? 22.995 52.336 12.977 1.00 71.62 190 ALA A N 1
ATOM 1476 C CA . ALA A 1 190 ? 22.632 51.030 13.533 1.00 71.62 190 ALA A CA 1
ATOM 1477 C C . ALA A 1 190 ? 23.567 49.881 13.096 1.00 71.62 190 ALA A C 1
ATOM 1479 O O . ALA A 1 190 ? 23.553 48.818 13.713 1.00 71.62 190 ALA A O 1
ATOM 1480 N N . MET A 1 191 ? 24.365 50.077 12.039 1.00 73.06 191 MET A N 1
ATOM 1481 C CA . MET A 1 191 ? 25.333 49.096 11.526 1.00 73.06 191 MET A CA 1
ATOM 1482 C C . MET A 1 191 ? 26.747 49.253 12.101 1.00 73.06 191 MET A C 1
ATOM 1484 O O . MET A 1 191 ? 27.638 48.490 11.730 1.00 73.06 191 MET A O 1
ATOM 1488 N N . LYS A 1 192 ? 26.981 50.209 13.005 1.00 67.81 192 LYS A N 1
ATOM 1489 C CA . LYS A 1 192 ? 28.253 50.288 13.730 1.00 67.81 192 LYS A CA 1
ATOM 1490 C C . LYS A 1 192 ? 28.239 49.301 14.898 1.00 67.81 192 LYS A C 1
ATOM 1492 O O . LYS A 1 192 ? 27.539 49.504 15.886 1.00 67.81 192 LYS A O 1
ATOM 1497 N N . GLU A 1 193 ? 29.008 48.225 14.769 1.00 64.00 193 GLU A N 1
ATOM 1498 C CA . GLU A 1 193 ? 29.319 47.306 15.866 1.00 64.00 193 GLU A CA 1
ATOM 1499 C C . GLU A 1 193 ? 30.134 48.052 16.938 1.00 64.00 193 GLU A C 1
ATOM 1501 O O . GLU A 1 193 ? 31.095 48.749 16.614 1.00 64.00 193 GLU A O 1
ATOM 1506 N N . ASN A 1 194 ? 29.746 47.934 18.214 1.00 54.62 194 ASN A N 1
ATOM 1507 C CA . ASN A 1 194 ? 30.557 48.429 19.329 1.00 54.6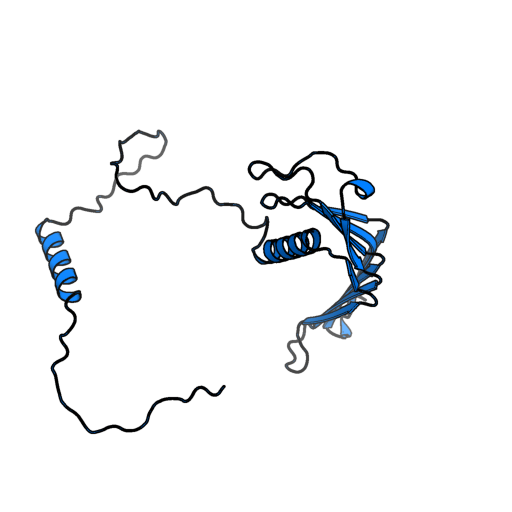2 194 ASN A CA 1
ATOM 1508 C C . ASN A 1 194 ? 31.918 47.717 19.298 1.00 54.62 194 ASN A C 1
ATOM 1510 O O . ASN A 1 194 ? 31.980 46.502 19.491 1.00 54.62 194 ASN A O 1
ATOM 1514 N N . GLU A 1 195 ? 32.998 48.469 19.095 1.00 47.50 195 GLU A N 1
ATOM 1515 C CA . GLU A 1 195 ? 34.358 47.990 19.326 1.00 47.50 195 GLU A CA 1
ATOM 1516 C C . GLU A 1 195 ? 34.474 47.552 20.798 1.00 47.50 195 GLU A C 1
ATOM 1518 O O . GLU A 1 195 ? 34.241 48.336 21.721 1.00 47.50 195 GLU A O 1
ATOM 1523 N N . CYS A 1 196 ? 34.765 46.268 21.030 1.00 39.00 196 CYS A N 1
ATOM 1524 C CA . CYS A 1 196 ? 35.098 45.757 22.354 1.00 39.00 196 CYS A CA 1
ATOM 1525 C C . CYS A 1 196 ? 36.416 46.386 22.816 1.00 39.00 196 CYS A C 1
ATOM 1527 O O . CYS A 1 196 ? 37.474 46.068 22.276 1.00 39.00 196 CYS A O 1
ATOM 1529 N N . GLU A 1 197 ? 36.345 47.250 23.827 1.00 44.41 197 GLU A N 1
ATOM 1530 C CA . GLU A 1 197 ? 37.518 47.724 24.559 1.00 44.41 197 GLU A CA 1
ATOM 1531 C C . GLU A 1 197 ? 38.188 46.558 25.312 1.00 44.41 197 GLU A C 1
ATOM 1533 O O . GLU A 1 197 ? 37.531 45.757 25.983 1.00 44.41 197 GLU A O 1
ATOM 1538 N N . GLU A 1 198 ? 39.512 46.466 25.166 1.00 43.75 198 GLU A N 1
ATOM 1539 C CA . GLU A 1 198 ? 40.402 45.520 25.840 1.00 43.75 198 GLU A CA 1
ATOM 1540 C C . GLU A 1 198 ? 40.384 45.704 27.371 1.00 43.75 198 GLU A C 1
ATOM 1542 O O . GLU A 1 198 ? 40.581 46.805 27.886 1.00 43.75 198 GLU A O 1
ATOM 1547 N N . GLY A 1 199 ? 40.229 44.599 28.106 1.00 33.94 199 GLY A N 1
ATOM 1548 C CA . GLY A 1 199 ? 40.423 44.520 29.555 1.00 33.94 199 GLY A CA 1
ATOM 1549 C C . GLY A 1 199 ? 40.882 43.116 29.962 1.00 33.94 199 GLY A C 1
ATOM 1550 O O . GLY A 1 199 ? 40.148 42.147 29.788 1.00 33.94 199 GLY A O 1
ATOM 1551 N N . ASP A 1 200 ? 42.119 43.028 30.450 1.00 35.03 200 ASP A N 1
ATOM 1552 C CA . ASP A 1 200 ? 42.895 41.816 30.774 1.00 35.03 200 ASP A CA 1
ATOM 1553 C C . ASP A 1 200 ? 42.430 41.129 32.103 1.00 35.03 200 ASP A C 1
ATOM 1555 O O . ASP A 1 200 ? 41.467 41.591 32.721 1.00 35.03 200 ASP A O 1
ATOM 1559 N N . PRO A 1 201 ? 43.020 39.999 32.558 1.00 48.22 201 PRO A N 1
ATOM 1560 C CA . PRO A 1 201 ? 42.335 38.745 32.868 1.00 48.22 201 PRO A CA 1
ATOM 1561 C C . PRO A 1 201 ? 42.146 38.494 34.384 1.00 48.22 201 PRO A C 1
ATOM 1563 O O . PRO A 1 201 ? 42.613 39.246 35.226 1.00 48.22 201 PRO A O 1
ATOM 1566 N N . GLU A 1 202 ? 41.507 37.370 34.729 1.00 45.25 202 GLU A N 1
ATOM 1567 C CA . GLU A 1 202 ? 41.215 36.879 36.094 1.00 45.25 202 GLU A CA 1
ATOM 1568 C C . GLU A 1 202 ? 39.990 37.470 36.802 1.00 45.25 202 GLU A C 1
ATOM 1570 O O . GLU A 1 202 ? 40.092 38.262 37.727 1.00 45.25 202 GLU A O 1
ATOM 1575 N N . THR A 1 203 ? 38.806 36.960 36.474 1.00 45.50 203 THR A N 1
ATOM 1576 C CA . THR A 1 203 ? 37.915 36.247 37.414 1.00 45.50 203 THR A CA 1
ATOM 1577 C C . THR A 1 203 ? 36.610 35.957 36.687 1.00 45.50 203 THR A C 1
ATOM 1579 O O . THR A 1 203 ? 35.934 36.871 36.256 1.00 45.50 203 THR A O 1
ATOM 1582 N N . PHE A 1 204 ? 36.272 34.682 36.513 1.00 37.06 204 PHE A N 1
ATOM 1583 C CA . PHE A 1 204 ? 34.950 34.106 36.798 1.00 37.06 204 PHE A CA 1
ATOM 1584 C C . PHE A 1 204 ? 34.947 32.675 36.270 1.00 37.06 204 PHE A C 1
ATOM 1586 O O . PHE A 1 204 ? 34.671 32.364 35.113 1.00 37.06 204 PHE A O 1
ATOM 1593 N N . ALA A 1 205 ? 35.328 31.781 37.171 1.00 38.19 205 ALA A N 1
ATOM 1594 C CA . ALA A 1 205 ? 35.190 30.360 36.989 1.00 38.19 205 ALA A CA 1
ATOM 1595 C C . ALA A 1 205 ? 33.702 29.969 36.914 1.00 38.19 205 ALA A C 1
ATOM 1597 O O . ALA A 1 205 ? 32.893 30.404 37.728 1.00 38.19 205 ALA A O 1
ATOM 1598 N N . ARG A 1 206 ? 33.429 29.016 36.014 1.00 47.28 206 ARG A N 1
ATOM 1599 C CA . ARG A 1 206 ? 32.341 28.021 36.056 1.00 47.28 206 ARG A CA 1
ATOM 1600 C C . ARG A 1 206 ? 30.906 28.516 35.839 1.00 47.28 206 ARG A C 1
ATOM 1602 O O . ARG A 1 206 ? 30.164 28.775 36.776 1.00 47.28 206 ARG A O 1
ATOM 1609 N N . GLY A 1 207 ? 30.471 28.383 34.588 1.00 39.00 207 GLY A N 1
ATOM 1610 C CA . GLY A 1 207 ? 29.057 28.302 34.215 1.00 39.00 207 GLY A CA 1
ATOM 1611 C C . GLY A 1 207 ? 28.815 27.597 32.876 1.00 39.00 207 GLY A C 1
ATOM 1612 O O . GLY A 1 207 ? 27.885 27.952 32.170 1.00 39.00 207 GLY A O 1
ATOM 1613 N N . GLY A 1 208 ? 29.673 26.649 32.477 1.00 39.38 208 GLY A N 1
ATOM 1614 C CA . GLY A 1 208 ? 29.506 25.886 31.234 1.00 39.38 208 GLY A CA 1
ATOM 1615 C C . GLY A 1 208 ? 28.829 24.541 31.492 1.00 39.38 208 GLY A C 1
ATOM 1616 O O . GLY A 1 208 ? 29.357 23.722 32.247 1.00 39.38 208 GLY A O 1
ATOM 1617 N N . ALA A 1 209 ? 27.671 24.309 30.874 1.00 48.47 209 ALA A N 1
ATOM 1618 C CA . ALA A 1 209 ? 26.987 23.020 30.894 1.00 48.47 209 ALA A CA 1
ATOM 1619 C C . ALA A 1 209 ? 27.802 21.964 30.123 1.00 48.47 209 ALA A C 1
ATOM 1621 O O . ALA A 1 209 ? 28.165 22.168 28.966 1.00 48.47 209 ALA A O 1
ATOM 1622 N N . LYS A 1 210 ? 28.091 20.828 30.771 1.00 47.91 210 LYS A N 1
ATOM 1623 C CA . LYS A 1 210 ? 28.700 19.650 30.138 1.00 47.91 210 LYS A CA 1
ATOM 1624 C C . LYS A 1 210 ? 27.637 18.871 29.362 1.00 47.91 210 LYS A C 1
ATOM 1626 O O . LYS A 1 210 ? 26.701 18.351 29.963 1.00 47.91 210 LYS A O 1
ATOM 1631 N N . LEU A 1 211 ? 27.833 18.752 28.053 1.00 44.34 211 LEU A N 1
ATOM 1632 C CA . LEU A 1 211 ? 27.228 17.709 27.227 1.00 44.34 211 LEU A CA 1
ATOM 1633 C C . LEU A 1 211 ? 27.958 16.391 27.519 1.00 44.34 211 LEU A C 1
ATOM 1635 O O . LEU A 1 211 ? 29.182 16.322 27.398 1.00 44.34 211 LEU A O 1
ATOM 1639 N N . PHE A 1 212 ? 27.215 15.377 27.953 1.00 49.88 212 PHE A N 1
ATOM 1640 C CA . PHE A 1 212 ? 27.717 14.013 28.096 1.00 49.88 212 PHE A CA 1
ATOM 1641 C C . PHE A 1 212 ? 27.463 13.258 26.786 1.00 49.88 212 PHE A C 1
ATOM 1643 O O . PHE A 1 212 ? 26.337 13.270 26.288 1.00 49.88 212 PHE A O 1
ATOM 1650 N N . PHE A 1 213 ? 28.518 12.637 26.254 1.00 42.38 213 PHE A N 1
ATOM 1651 C CA . PHE A 1 213 ? 28.438 11.473 25.371 1.00 42.38 213 PHE A CA 1
ATOM 1652 C C . PHE A 1 213 ? 28.518 10.210 26.228 1.00 42.38 213 PHE A C 1
ATOM 1654 O O . PHE A 1 213 ? 29.241 10.261 27.254 1.00 42.38 213 PHE A O 1
#

Secondary structure (DSSP, 8-state):
---EEEEEEEEEEEEE--SSSS-EEEEEEEEEEEEEEEETTTTEEEEEEEEEEEEEEEE-SS--BTTBPP-----HHHH-EEEEEEEEEEEEEEEESS--TTS-SEEEEEEES-EEE---HHHHHHHHHHHHHHHTTTTTS-------------PPPP-PPP-----PPP------HHHHHHHHHHHHHHT-PPP------------PPPPP-

InterPro domains:
  IPR026849 Autophagy-related protein 2 [PF13329] (4-134)
  IPR026849 Autophagy-related protein 2 [PTHR13190] (4-195)

Radius of gyration: 31.36 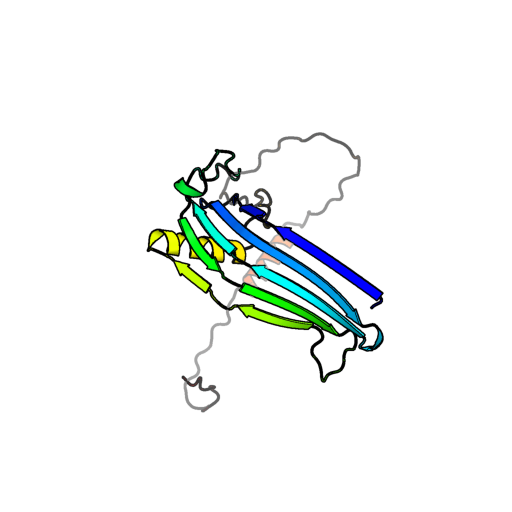Å; chains: 1; bounding box: 68×77×59 Å

Organism: Anoplophora glabripennis (NCBI:txid217634)